Protein AF-A0AAN6Y4P2-F1 (afdb_monomer_lite)

pLDDT: mean 70.57, std 14.42, range [34.81, 90.69]

Secondary structure (DSSP, 8-state):
--TTTS---S---TTTS--PPPHHHHHHHHHHHHHHHHHHHHHHHSHHHHHHHTTTSSS-TT-GGGHHHHTHHHHHHHHHHHHHHHHHHHHSTT-TTS-HHHHHHHHHTSPPHHHHHHHHHHHHHTTSS--TTHHHHHHHHHHHHHHHHHHHHHHHHHHHHH-TT-HHHHHHHHHHHHHHHHHHHHHHHHHHHHGGG-TTTSGGG--TTSTT-----GGGSSS--

Sequence (225 aa):
FPSRWTIYPTISDPSIYPECPATRDTFIGFIIANAIVTVIGVIIGCRPILNRLTCNKLAKKGRTKTILYNWIPSIVMQILANVACGAVIHATPGYEHIRVEDVVMLYLIRPRISLIAMSTAAAFVVLKDEYPWMYSMLSSAVTEVVLQLMAACWVVARGYKTAFGDSGFIAIAVFMLIGLGMTTIVTGIIIFMSRPYDSTGGKLFDMTSWHGIRISNSFGNRLWN

Structure (mmCIF, N/CA/C/O 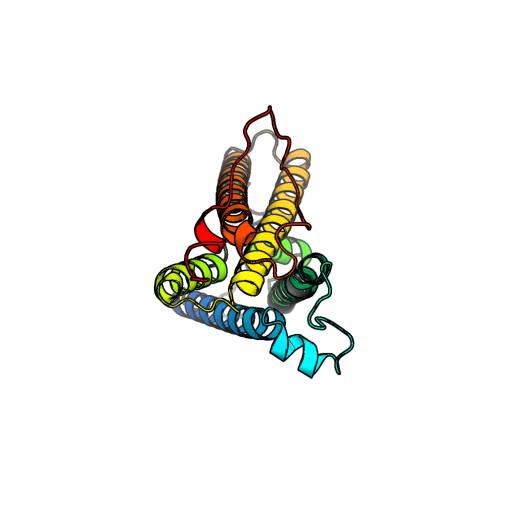backbone):
data_AF-A0AAN6Y4P2-F1
#
_entry.id   AF-A0AAN6Y4P2-F1
#
loop_
_atom_site.group_PDB
_atom_site.id
_atom_site.type_symbol
_atom_site.label_atom_id
_atom_site.label_alt_id
_atom_site.label_comp_id
_atom_site.label_asym_id
_atom_site.label_entity_id
_atom_site.label_seq_id
_atom_site.pdbx_PDB_ins_code
_atom_site.Cartn_x
_atom_site.Cartn_y
_atom_site.Cartn_z
_atom_site.occupancy
_atom_site.B_iso_or_equiv
_atom_site.auth_seq_id
_atom_site.auth_comp_id
_atom_site.auth_asym_id
_atom_site.auth_atom_id
_atom_site.pdbx_PDB_model_num
ATOM 1 N N . PHE A 1 1 ? 22.010 6.077 -18.061 1.00 43.62 1 PHE A N 1
ATOM 2 C CA . PHE A 1 1 ? 21.551 4.977 -17.191 1.00 43.62 1 PHE A CA 1
ATOM 3 C C . PHE A 1 1 ? 20.163 5.243 -16.560 1.00 43.62 1 PHE A C 1
ATOM 5 O O . PHE A 1 1 ? 20.053 5.182 -15.348 1.00 43.62 1 PHE A O 1
ATOM 12 N N . PRO A 1 2 ? 19.063 5.435 -17.324 1.00 41.56 2 PRO A N 1
ATOM 13 C CA . PRO A 1 2 ? 17.703 5.407 -16.755 1.00 41.56 2 PRO A CA 1
ATOM 14 C C . PRO A 1 2 ? 17.010 4.029 -16.881 1.00 41.56 2 PRO A C 1
ATOM 16 O O . PRO A 1 2 ? 15.923 3.824 -16.362 1.00 41.56 2 PRO A O 1
ATOM 19 N N . SER A 1 3 ? 17.621 3.057 -17.567 1.00 45.78 3 SER A N 1
ATOM 20 C CA . SER A 1 3 ? 16.919 1.966 -18.262 1.00 45.78 3 SER A CA 1
ATOM 21 C C . SER A 1 3 ? 16.590 0.699 -17.461 1.00 45.78 3 SER A C 1
ATOM 23 O O . SER A 1 3 ? 16.138 -0.272 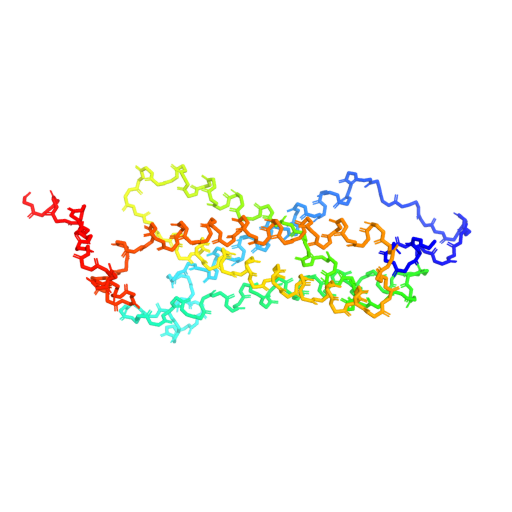-18.060 1.00 45.78 3 SER A O 1
ATOM 25 N N . ARG A 1 4 ? 16.820 0.645 -16.141 1.00 55.41 4 ARG A N 1
ATOM 26 C CA . ARG A 1 4 ? 16.572 -0.591 -15.358 1.00 55.41 4 ARG A CA 1
ATOM 27 C C . ARG A 1 4 ? 15.229 -0.631 -14.622 1.00 55.41 4 ARG A C 1
ATOM 29 O O . ARG A 1 4 ? 14.880 -1.670 -14.083 1.00 55.41 4 ARG A O 1
ATOM 36 N N . TRP A 1 5 ? 14.529 0.496 -14.532 1.00 57.41 5 TRP A N 1
ATOM 37 C CA . TRP A 1 5 ? 13.329 0.660 -13.694 1.00 57.41 5 TRP A CA 1
ATOM 38 C C . TRP A 1 5 ? 12.176 1.280 -14.482 1.00 57.41 5 TRP A C 1
ATOM 40 O O . 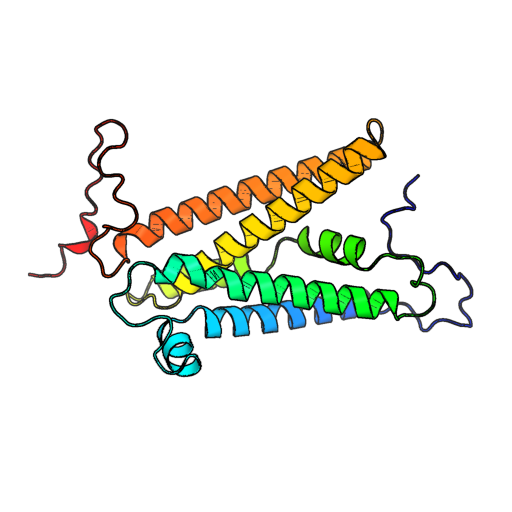TRP A 1 5 ? 11.030 1.262 -14.037 1.00 57.41 5 TRP A O 1
ATOM 50 N N . THR A 1 6 ? 12.463 1.800 -15.674 1.00 63.72 6 THR A N 1
ATOM 51 C CA . THR A 1 6 ? 11.440 2.186 -16.633 1.00 63.72 6 THR A CA 1
ATOM 52 C C . THR A 1 6 ? 10.797 0.918 -17.184 1.00 63.72 6 THR A C 1
ATOM 54 O O . THR A 1 6 ? 11.490 0.018 -17.648 1.00 63.72 6 THR A O 1
ATOM 57 N N . ILE A 1 7 ? 9.472 0.844 -17.114 1.00 67.31 7 ILE A N 1
ATOM 58 C CA . ILE A 1 7 ? 8.686 -0.227 -17.723 1.00 67.31 7 ILE A CA 1
ATOM 59 C C . ILE A 1 7 ? 8.472 0.177 -19.183 1.00 67.31 7 ILE A C 1
ATOM 61 O O . ILE A 1 7 ? 7.645 1.042 -19.466 1.00 67.31 7 ILE A O 1
ATOM 65 N N . TYR A 1 8 ? 9.253 -0.392 -20.099 1.00 71.81 8 TYR A N 1
ATOM 66 C CA . TYR A 1 8 ? 9.128 -0.173 -21.544 1.00 71.81 8 TYR A CA 1
ATOM 67 C C . TYR A 1 8 ? 9.196 -1.513 -22.274 1.00 71.81 8 TYR A C 1
ATOM 69 O O . TYR A 1 8 ? 9.847 -2.431 -21.774 1.00 71.81 8 TYR A O 1
ATOM 77 N N . PRO A 1 9 ? 8.527 -1.650 -23.427 1.00 72.00 9 PRO A N 1
ATOM 78 C CA . PRO A 1 9 ? 8.625 -2.870 -24.201 1.00 72.00 9 PRO A CA 1
ATOM 79 C C . PRO A 1 9 ? 10.023 -2.962 -24.830 1.00 72.00 9 PRO A C 1
ATOM 81 O O . PRO A 1 9 ? 10.551 -1.974 -25.340 1.00 72.00 9 PRO A O 1
ATOM 84 N N . THR A 1 10 ? 10.633 -4.147 -24.824 1.00 71.44 10 THR A N 1
ATOM 85 C CA . THR A 1 10 ? 11.931 -4.391 -25.486 1.00 71.44 10 THR A CA 1
ATOM 86 C C . THR A 1 10 ? 11.845 -4.373 -27.010 1.00 71.44 10 THR A C 1
ATOM 88 O O . THR A 1 10 ? 12.871 -4.304 -27.682 1.00 71.44 10 THR A O 1
ATOM 91 N N . ILE A 1 11 ? 10.635 -4.440 -27.563 1.00 65.56 11 ILE A N 1
ATOM 92 C CA . ILE A 1 11 ? 10.380 -4.485 -28.999 1.00 65.56 11 ILE A CA 1
ATOM 93 C C . ILE A 1 11 ? 9.787 -3.137 -29.413 1.00 65.56 11 ILE A C 1
ATOM 95 O O . ILE A 1 11 ? 8.768 -2.711 -28.880 1.00 65.56 11 ILE A O 1
ATOM 99 N N . SER A 1 12 ? 10.447 -2.466 -30.354 1.00 62.00 12 SER A N 1
ATOM 100 C CA . SER A 1 12 ? 10.116 -1.113 -30.814 1.00 62.00 12 SER A CA 1
ATOM 101 C C . SER A 1 12 ? 9.320 -1.078 -32.123 1.00 62.00 12 SER A C 1
ATOM 103 O O . SER A 1 12 ? 9.208 -0.012 -32.720 1.00 62.00 12 SER A O 1
ATOM 105 N N . ASP A 1 13 ? 8.831 -2.222 -32.612 1.00 64.25 13 ASP A N 1
ATOM 106 C CA . ASP A 1 13 ? 8.098 -2.301 -33.878 1.00 64.25 13 ASP A CA 1
ATOM 107 C C . ASP A 1 13 ? 6.613 -1.928 -33.675 1.00 64.25 13 ASP A C 1
ATOM 109 O O . ASP A 1 13 ? 5.875 -2.678 -33.025 1.00 64.25 13 ASP A O 1
ATOM 113 N N . PRO A 1 14 ? 6.150 -0.786 -34.217 1.00 62.31 14 PRO A N 1
ATOM 114 C CA . PRO A 1 14 ? 4.778 -0.314 -34.048 1.00 62.31 14 PRO A CA 1
ATOM 115 C C . PRO A 1 14 ? 3.739 -1.153 -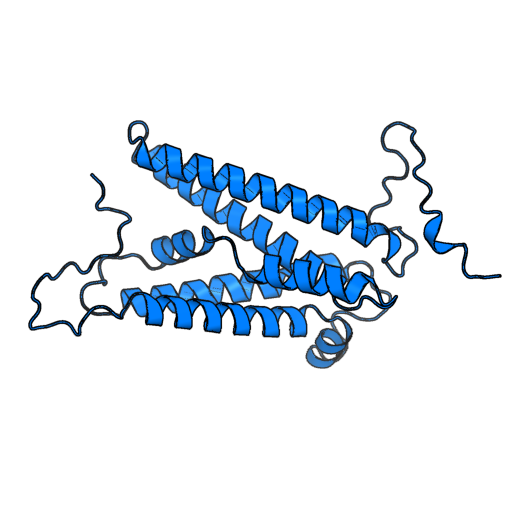34.808 1.00 62.31 14 PRO A C 1
ATOM 117 O O . PRO A 1 14 ? 2.548 -0.975 -34.578 1.00 62.31 14 PRO A O 1
ATOM 120 N N . SER A 1 15 ? 4.151 -2.065 -35.699 1.00 65.75 15 SER A N 1
ATOM 121 C CA . SER A 1 15 ? 3.229 -2.956 -36.423 1.00 65.75 15 SER A CA 1
ATOM 122 C C . SER A 1 15 ? 2.765 -4.166 -35.599 1.00 65.75 15 SER A C 1
ATOM 124 O O . SER A 1 15 ? 1.770 -4.803 -35.944 1.00 65.75 15 SER A O 1
ATOM 126 N N . ILE A 1 16 ? 3.473 -4.472 -34.504 1.00 64.19 16 ILE A N 1
ATOM 127 C CA . ILE A 1 16 ? 3.252 -5.657 -33.661 1.00 64.19 16 ILE A CA 1
ATOM 128 C C . ILE A 1 16 ? 2.468 -5.306 -32.386 1.00 64.19 16 ILE A C 1
ATOM 130 O O . ILE A 1 16 ? 1.822 -6.182 -31.808 1.00 64.19 16 ILE A O 1
ATOM 134 N N . TYR A 1 17 ? 2.473 -4.038 -31.956 1.00 61.66 17 TYR A N 1
ATOM 135 C CA . TYR A 1 17 ? 1.844 -3.625 -30.700 1.00 61.66 17 TYR A CA 1
ATOM 136 C C . TYR A 1 17 ? 0.582 -2.785 -30.898 1.00 61.66 17 TYR A C 1
ATOM 138 O O . TYR A 1 17 ? 0.610 -1.811 -31.650 1.00 61.66 17 TYR A O 1
ATOM 146 N N . PRO A 1 18 ? -0.511 -3.095 -30.172 1.00 59.28 18 PRO A N 1
ATOM 147 C CA . PRO A 1 18 ? -1.607 -2.150 -30.019 1.00 59.28 18 PRO A CA 1
ATOM 148 C C . PRO A 1 18 ? -1.080 -0.873 -29.349 1.00 59.28 18 PRO A C 1
ATOM 150 O O . PRO A 1 18 ? -0.200 -0.942 -28.488 1.00 59.28 18 PRO A O 1
ATOM 153 N N . GLU A 1 19 ? -1.608 0.286 -29.755 1.00 67.81 19 GLU A N 1
ATOM 154 C CA . GLU A 1 19 ? -1.283 1.583 -29.153 1.00 67.81 19 GLU A CA 1
ATOM 155 C C . GLU A 1 19 ? -1.257 1.487 -27.622 1.00 67.81 19 GLU A C 1
ATOM 157 O O . GLU A 1 19 ? -2.168 0.922 -27.006 1.00 67.81 19 GLU A O 1
ATOM 162 N N . CYS A 1 20 ? -0.209 2.046 -27.003 1.00 66.62 20 CYS A N 1
ATOM 163 C CA . CYS A 1 20 ? -0.151 2.175 -25.552 1.00 66.62 20 CYS A CA 1
ATOM 164 C C . CYS A 1 20 ? -1.467 2.796 -25.059 1.00 66.62 20 CYS A C 1
ATOM 166 O O . CYS A 1 20 ? -1.887 3.818 -25.612 1.00 66.62 20 CYS A O 1
ATOM 168 N N . PRO A 1 21 ? -2.112 2.219 -24.027 1.00 69.12 21 PRO A N 1
ATOM 169 C CA . PRO A 1 21 ? -3.373 2.744 -23.536 1.00 69.12 21 PRO A CA 1
ATOM 170 C C . PRO A 1 21 ? -3.192 4.212 -23.173 1.00 69.12 21 PRO A C 1
ATOM 172 O O . PRO A 1 21 ? -2.192 4.594 -22.553 1.00 69.12 21 PRO A O 1
ATOM 175 N N . ALA A 1 22 ? -4.162 5.038 -23.562 1.00 77.62 22 ALA A N 1
ATOM 176 C CA . ALA A 1 22 ? -4.117 6.455 -23.260 1.00 77.62 22 ALA A CA 1
ATOM 177 C C . ALA A 1 22 ? -3.924 6.649 -21.750 1.00 77.62 22 ALA A C 1
ATOM 179 O O . ALA A 1 22 ? -4.484 5.912 -20.930 1.00 77.62 22 ALA A O 1
ATOM 180 N N . THR A 1 23 ? -3.171 7.680 -21.361 1.00 72.94 23 THR A N 1
ATOM 181 C CA . THR A 1 23 ? -2.896 7.994 -19.950 1.00 72.94 23 THR A CA 1
ATOM 182 C C . THR A 1 23 ? -4.181 8.008 -19.114 1.00 72.94 23 THR A C 1
ATOM 184 O O . THR A 1 23 ? -4.210 7.496 -17.998 1.00 72.94 23 THR A O 1
ATOM 187 N N . ARG A 1 24 ? -5.287 8.501 -19.686 1.00 74.06 24 ARG A N 1
ATOM 188 C CA . ARG A 1 24 ? -6.617 8.489 -19.065 1.00 74.06 24 ARG A CA 1
ATOM 189 C C . ARG A 1 24 ? -7.084 7.086 -18.662 1.00 74.06 24 ARG A C 1
ATOM 191 O O . ARG A 1 24 ? -7.581 6.916 -17.554 1.00 74.06 24 ARG A O 1
ATOM 198 N N . ASP A 1 25 ? -6.924 6.095 -19.528 1.00 72.69 25 ASP A N 1
ATOM 199 C CA . ASP A 1 25 ? -7.480 4.758 -19.315 1.00 72.69 25 ASP A CA 1
ATOM 200 C C . ASP A 1 25 ? -6.689 4.010 -18.231 1.00 72.69 25 ASP A C 1
ATOM 202 O O . ASP A 1 25 ? -7.272 3.338 -17.376 1.00 72.69 25 ASP A O 1
ATOM 206 N N . THR A 1 26 ? -5.372 4.237 -18.165 1.00 72.12 26 THR A N 1
ATOM 207 C CA . THR A 1 26 ? -4.544 3.740 -17.051 1.00 72.12 26 THR A CA 1
ATOM 208 C C . THR A 1 26 ? -4.915 4.390 -15.713 1.00 72.12 26 THR A C 1
ATOM 210 O O . THR A 1 26 ? -5.000 3.694 -14.697 1.00 72.12 26 THR A O 1
ATOM 213 N N . PHE A 1 27 ? -5.214 5.696 -15.698 1.00 73.31 27 PHE A N 1
ATOM 214 C CA . PHE A 1 27 ? -5.721 6.381 -14.504 1.00 73.31 27 PHE A CA 1
ATOM 215 C C . PHE A 1 27 ? -7.084 5.842 -14.059 1.00 73.31 27 PHE A C 1
ATOM 217 O O . PHE A 1 27 ? -7.283 5.614 -12.865 1.00 73.31 27 PHE A O 1
ATOM 224 N N . ILE A 1 28 ? -8.008 5.593 -14.992 1.00 73.62 28 ILE A N 1
ATOM 225 C CA . ILE A 1 28 ? -9.326 5.022 -14.682 1.00 73.62 28 ILE A CA 1
ATOM 226 C C . ILE A 1 28 ? -9.173 3.628 -14.066 1.00 73.62 28 ILE A C 1
ATOM 228 O O . ILE A 1 28 ? -9.737 3.369 -13.003 1.00 73.62 28 ILE A O 1
ATOM 232 N N . GLY A 1 29 ? -8.362 2.755 -14.674 1.00 76.25 29 GLY A N 1
ATOM 233 C CA . GLY A 1 29 ? -8.088 1.423 -14.128 1.00 76.25 29 GLY A CA 1
ATOM 234 C C . GLY A 1 29 ? -7.499 1.485 -12.716 1.00 76.25 29 GLY A C 1
ATOM 235 O O . GLY A 1 29 ? -7.930 0.750 -11.825 1.00 76.25 29 GLY A O 1
ATOM 236 N N . PHE A 1 30 ? -6.582 2.427 -12.475 1.00 72.75 30 PHE A N 1
ATOM 237 C CA . PHE A 1 30 ? -6.019 2.666 -11.148 1.00 72.75 30 PHE A CA 1
ATOM 238 C C . PHE A 1 30 ? -7.084 3.098 -10.131 1.00 72.75 30 PHE A C 1
ATOM 240 O O . PHE A 1 30 ? -7.122 2.558 -9.023 1.00 72.75 30 PHE A O 1
ATOM 247 N N . ILE A 1 31 ? -7.962 4.036 -10.493 1.00 77.44 31 ILE A N 1
ATOM 248 C CA . ILE A 1 31 ? -9.049 4.498 -9.618 1.00 77.44 31 ILE A CA 1
ATOM 249 C C . ILE A 1 31 ? -9.990 3.338 -9.279 1.00 77.44 31 ILE A C 1
ATOM 251 O O . ILE A 1 31 ? -10.292 3.130 -8.104 1.00 77.44 31 ILE A O 1
ATOM 255 N N . ILE A 1 32 ? -10.404 2.551 -10.276 1.00 81.00 32 ILE A N 1
ATOM 256 C CA . ILE A 1 32 ? -11.320 1.416 -10.089 1.00 81.00 32 ILE A CA 1
ATOM 257 C C . ILE A 1 32 ? -10.702 0.362 -9.165 1.00 81.00 32 ILE A C 1
ATOM 259 O O . ILE A 1 32 ? -11.341 -0.046 -8.194 1.00 81.00 32 ILE A O 1
ATOM 263 N N . ALA A 1 33 ? -9.454 -0.045 -9.411 1.00 76.50 33 ALA A N 1
ATOM 264 C CA . ALA A 1 33 ? -8.777 -1.039 -8.580 1.00 76.50 33 ALA A CA 1
ATOM 265 C C . ALA A 1 33 ? -8.662 -0.571 -7.120 1.00 76.50 33 ALA A C 1
ATOM 267 O O . ALA A 1 33 ? -8.992 -1.317 -6.196 1.00 76.50 33 ALA A O 1
ATOM 268 N N . ASN A 1 34 ? -8.276 0.691 -6.900 1.00 76.69 34 ASN A N 1
ATOM 269 C CA . ASN A 1 34 ? -8.209 1.259 -5.554 1.00 76.69 34 ASN A CA 1
ATOM 270 C C . ASN A 1 34 ? -9.589 1.349 -4.896 1.00 76.69 34 ASN A C 1
ATOM 272 O O . ASN A 1 34 ? -9.701 1.067 -3.703 1.00 76.69 34 ASN A O 1
ATOM 276 N N . ALA A 1 35 ? -10.640 1.706 -5.638 1.00 79.56 35 ALA A N 1
ATOM 277 C CA . ALA A 1 35 ? -12.002 1.749 -5.116 1.00 79.56 35 ALA A CA 1
ATOM 278 C C . ALA A 1 35 ? -12.473 0.359 -4.662 1.00 79.56 35 ALA A C 1
ATOM 280 O O . ALA A 1 35 ? -12.970 0.222 -3.546 1.00 79.56 35 ALA A O 1
ATOM 281 N N . ILE A 1 36 ? -12.235 -0.681 -5.469 1.00 83.00 36 ILE A N 1
ATOM 282 C CA . ILE A 1 36 ? -12.566 -2.072 -5.121 1.00 83.00 36 ILE A CA 1
ATOM 283 C C . ILE A 1 36 ? -11.833 -2.493 -3.846 1.00 83.00 36 ILE A C 1
ATOM 285 O O . ILE A 1 36 ? -12.462 -2.963 -2.897 1.00 83.00 36 ILE A O 1
ATOM 289 N N . VAL A 1 37 ? -10.516 -2.276 -3.785 1.00 77.88 37 VAL A N 1
ATOM 290 C CA . VAL A 1 37 ? -9.721 -2.645 -2.605 1.00 77.88 37 VAL A CA 1
ATOM 291 C C . VAL A 1 37 ? -10.152 -1.846 -1.371 1.00 77.88 37 VAL A C 1
ATOM 293 O O . VAL A 1 37 ? -10.199 -2.397 -0.275 1.00 77.88 37 VAL A O 1
ATOM 296 N N . THR A 1 38 ? -10.542 -0.580 -1.537 1.00 78.00 38 THR A N 1
ATOM 297 C CA . THR A 1 38 ? -11.086 0.253 -0.451 1.00 78.00 38 THR A CA 1
ATOM 298 C C . THR A 1 38 ? -12.394 -0.326 0.077 1.00 78.00 38 THR A C 1
ATOM 300 O O . THR A 1 38 ? -12.535 -0.499 1.285 1.00 78.00 38 THR A O 1
ATOM 303 N N . VAL A 1 39 ? -13.336 -0.665 -0.807 1.00 82.81 39 VAL A N 1
ATOM 304 C CA . VAL A 1 39 ? -14.631 -1.250 -0.425 1.00 82.81 39 VAL A CA 1
ATOM 305 C C . VAL A 1 39 ? -14.426 -2.573 0.303 1.00 82.81 39 VAL A C 1
ATOM 307 O O . VAL A 1 39 ? -14.981 -2.767 1.384 1.00 82.81 39 VAL A O 1
ATOM 310 N N . ILE A 1 40 ? -13.583 -3.461 -0.228 1.00 81.50 40 ILE A N 1
ATOM 311 C CA . ILE A 1 40 ? -13.299 -4.740 0.429 1.00 81.50 40 ILE A CA 1
ATOM 312 C C . ILE A 1 40 ? -12.584 -4.518 1.768 1.00 81.50 40 ILE A C 1
ATOM 314 O O . ILE A 1 40 ? -12.933 -5.153 2.763 1.00 81.50 40 ILE A O 1
ATOM 318 N N . GLY A 1 41 ? -11.639 -3.579 1.823 1.00 75.00 41 GLY A N 1
ATOM 319 C CA . GLY A 1 41 ? -10.950 -3.184 3.048 1.00 75.00 41 GLY A CA 1
ATOM 320 C C . GLY A 1 41 ? -11.914 -2.698 4.129 1.00 75.00 41 GLY A C 1
ATOM 321 O O . GLY A 1 41 ? -11.784 -3.109 5.278 1.00 75.00 41 GLY A O 1
ATOM 322 N N . VAL A 1 42 ? -12.930 -1.910 3.766 1.00 76.06 42 VAL A N 1
ATOM 323 C CA . VAL A 1 42 ? -13.994 -1.470 4.685 1.00 76.06 42 VAL A CA 1
ATOM 324 C C . VAL A 1 42 ? -14.854 -2.645 5.143 1.00 76.06 42 VAL A C 1
ATOM 326 O O . VAL A 1 42 ? -15.091 -2.795 6.340 1.00 76.06 42 VAL A O 1
ATOM 329 N N . ILE A 1 43 ? -15.277 -3.516 4.225 1.00 78.75 43 ILE A N 1
ATOM 330 C CA . ILE A 1 43 ? -16.085 -4.707 4.538 1.00 78.75 43 ILE A CA 1
ATOM 331 C C . ILE A 1 43 ? -15.353 -5.615 5.535 1.00 78.75 43 ILE A C 1
ATOM 333 O O . ILE A 1 43 ? -15.940 -6.041 6.530 1.00 78.75 43 ILE A O 1
ATOM 337 N N . ILE A 1 44 ? -14.067 -5.884 5.298 1.00 74.94 44 ILE A N 1
ATOM 338 C CA . ILE A 1 44 ? -13.230 -6.704 6.182 1.00 74.94 44 ILE A CA 1
ATOM 339 C C . ILE A 1 44 ? -12.914 -5.952 7.483 1.00 74.94 44 ILE A C 1
ATOM 341 O O . ILE A 1 44 ? -12.936 -6.545 8.559 1.00 74.94 44 ILE A O 1
ATOM 345 N N . GLY A 1 45 ? -12.658 -4.646 7.402 1.00 68.62 45 GLY A N 1
ATOM 346 C CA . GLY A 1 45 ? -12.330 -3.793 8.540 1.00 68.62 45 GLY A CA 1
ATOM 347 C C . GLY A 1 45 ? -13.495 -3.607 9.514 1.00 68.62 45 GLY A C 1
ATOM 348 O O . GLY A 1 45 ? -13.275 -3.438 10.718 1.00 68.62 45 GLY A O 1
ATOM 349 N N . CYS A 1 46 ? -14.734 -3.686 9.023 1.00 72.69 46 CYS A N 1
ATOM 350 C CA . CYS A 1 46 ? -15.946 -3.622 9.824 1.00 72.69 46 CYS A CA 1
ATOM 351 C C . CYS A 1 46 ? -16.126 -4.893 10.667 1.00 72.69 46 CYS A C 1
ATOM 353 O O . CYS A 1 46 ? -16.583 -5.939 10.205 1.00 72.69 46 CYS A O 1
ATOM 355 N N . ARG A 1 47 ? -15.877 -4.751 11.973 1.00 69.38 47 ARG A N 1
ATOM 356 C CA . ARG A 1 47 ? -16.037 -5.795 12.998 1.00 69.38 47 ARG A CA 1
ATOM 357 C C . ARG A 1 47 ? -17.323 -6.645 12.890 1.00 69.38 47 ARG A C 1
ATOM 359 O O . ARG A 1 47 ? -17.196 -7.867 12.974 1.00 69.38 47 ARG A O 1
ATOM 366 N N . PRO A 1 48 ? -18.542 -6.082 12.718 1.00 70.88 48 PRO A N 1
ATOM 367 C CA . PRO A 1 48 ? -19.756 -6.901 12.641 1.00 70.88 48 PRO A CA 1
ATOM 368 C C . PRO A 1 48 ? -19.806 -7.762 11.374 1.00 70.88 48 PRO A C 1
ATOM 370 O O . PRO A 1 48 ? -20.255 -8.907 11.431 1.00 70.88 48 PRO A O 1
ATOM 373 N N . ILE A 1 49 ? -19.305 -7.240 10.253 1.00 75.44 49 ILE A N 1
ATOM 374 C CA . ILE A 1 49 ? -19.268 -7.952 8.975 1.00 75.44 49 ILE A CA 1
ATOM 375 C C . ILE A 1 49 ? -18.229 -9.069 9.041 1.00 75.44 49 ILE A C 1
ATOM 377 O O . ILE A 1 49 ? -18.544 -10.215 8.724 1.00 75.44 49 ILE A O 1
ATOM 381 N N . LEU A 1 50 ? -17.033 -8.771 9.551 1.00 73.31 50 LEU A N 1
ATOM 382 C CA . LEU A 1 50 ? -15.977 -9.762 9.733 1.00 73.31 50 LEU A CA 1
ATOM 383 C C . LEU A 1 50 ? -16.407 -10.895 10.672 1.00 73.31 50 LEU A C 1
ATOM 385 O O . LEU A 1 50 ? -16.165 -12.066 10.383 1.00 73.31 50 LEU A O 1
ATOM 389 N N . ASN A 1 51 ? -17.094 -10.573 11.771 1.00 75.56 51 ASN A N 1
ATOM 390 C CA . ASN A 1 51 ? -17.640 -11.573 12.690 1.00 75.56 51 ASN A CA 1
ATOM 391 C C . ASN A 1 51 ? -18.673 -12.481 11.996 1.00 75.56 51 ASN A C 1
ATOM 393 O O . ASN A 1 51 ? -18.713 -13.683 12.256 1.00 75.56 51 ASN A O 1
ATOM 397 N N . ARG A 1 52 ? -19.467 -11.931 11.068 1.00 80.69 52 ARG A N 1
ATOM 398 C CA . ARG A 1 52 ? -20.442 -12.698 10.280 1.00 80.69 52 ARG A CA 1
ATOM 399 C C . ARG A 1 52 ? -19.763 -13.577 9.223 1.00 80.69 52 ARG A C 1
ATOM 401 O O . ARG A 1 52 ? -20.086 -14.756 9.137 1.00 80.69 52 ARG A O 1
ATOM 408 N N . LEU A 1 53 ? -18.781 -13.041 8.492 1.00 79.81 53 LEU A N 1
ATOM 409 C CA . LEU A 1 53 ? -17.996 -13.773 7.485 1.00 79.81 53 LEU A CA 1
ATOM 410 C C . LEU A 1 53 ? -17.191 -14.923 8.096 1.00 79.81 53 LEU A C 1
ATOM 412 O O . LEU A 1 53 ? -17.097 -16.005 7.528 1.00 79.81 53 LEU A O 1
ATOM 416 N N . THR A 1 54 ? -16.633 -14.712 9.285 1.00 76.94 54 THR A N 1
ATOM 417 C CA . THR A 1 54 ? -15.770 -15.693 9.960 1.00 76.94 54 THR A CA 1
ATOM 418 C C . THR A 1 54 ? -16.548 -16.644 10.873 1.00 76.94 54 THR A C 1
ATOM 420 O O . THR A 1 54 ? -15.953 -17.308 11.725 1.00 76.94 54 THR A O 1
ATOM 423 N N . CYS A 1 55 ? -17.876 -16.723 10.712 1.00 79.50 55 CYS A N 1
ATOM 424 C CA . CYS A 1 55 ? -18.757 -17.608 11.479 1.00 79.50 55 CYS A CA 1
ATOM 425 C C . CYS A 1 55 ? -18.575 -17.465 13.005 1.00 79.50 55 CYS A C 1
ATOM 427 O O . CYS A 1 55 ? -18.467 -18.453 13.730 1.00 79.50 55 CYS A O 1
ATOM 429 N N . ASN A 1 56 ? -18.504 -16.227 13.501 1.00 72.75 56 ASN A N 1
ATOM 430 C CA . ASN A 1 56 ? -18.285 -15.872 14.908 1.00 72.75 56 ASN A CA 1
ATOM 431 C C . ASN A 1 56 ? -16.938 -16.311 15.523 1.00 72.75 56 ASN A C 1
ATOM 433 O O . ASN A 1 56 ? -16.791 -16.292 16.754 1.00 72.75 56 ASN A O 1
ATOM 437 N N . LYS A 1 57 ? -15.946 -16.713 14.711 1.00 70.88 57 LYS A N 1
ATOM 438 C CA . LYS A 1 57 ? -14.616 -17.116 15.206 1.00 70.88 57 LYS A CA 1
ATOM 439 C C . LYS A 1 57 ? -13.665 -15.932 15.394 1.00 70.88 57 LYS A C 1
ATOM 441 O O . LYS A 1 57 ? -12.928 -15.902 16.382 1.00 70.88 57 LYS A O 1
ATOM 446 N N . LEU A 1 58 ? -13.686 -14.955 14.485 1.00 64.75 58 LEU A N 1
ATOM 447 C CA . LEU A 1 58 ? -12.866 -13.742 14.557 1.00 64.75 58 LEU A CA 1
ATOM 448 C C . LEU A 1 58 ? -13.739 -12.532 14.915 1.00 64.75 58 LEU A C 1
ATOM 450 O O . LEU A 1 58 ? -14.944 -12.529 14.701 1.00 64.75 58 LEU A O 1
ATOM 454 N N . ALA A 1 59 ? -13.129 -11.497 15.496 1.00 63.56 59 ALA A N 1
ATOM 455 C CA . ALA A 1 59 ? -13.778 -10.212 15.779 1.00 63.56 59 ALA A CA 1
ATOM 456 C C . ALA A 1 59 ? -14.940 -10.190 16.801 1.00 63.56 59 ALA A C 1
ATOM 458 O O . ALA A 1 59 ? -15.628 -9.172 16.927 1.00 63.56 59 ALA A O 1
ATOM 459 N N . LYS A 1 60 ? -15.092 -11.237 17.625 1.00 66.81 60 LYS A N 1
ATOM 460 C CA . LYS A 1 60 ? -16.093 -11.310 18.709 1.00 66.81 60 LYS A CA 1
ATOM 461 C C . LYS A 1 60 ? -16.056 -10.072 19.627 1.00 66.81 60 LYS A C 1
ATOM 463 O O . LYS A 1 60 ? -14.975 -9.606 20.014 1.00 66.81 60 LYS A O 1
ATOM 468 N N . LYS A 1 61 ? -17.231 -9.528 19.972 1.00 61.06 61 LYS A N 1
ATOM 469 C CA . LYS A 1 61 ? -17.393 -8.366 20.873 1.00 61.06 61 LYS A CA 1
ATOM 470 C C . LYS A 1 61 ? -16.723 -8.675 22.227 1.00 61.06 61 LYS A C 1
ATOM 472 O O . LYS A 1 61 ? -16.900 -9.768 22.752 1.00 61.06 61 LYS A O 1
ATOM 477 N N . GLY A 1 62 ? -15.889 -7.762 22.737 1.00 60.88 62 GLY A N 1
ATOM 478 C CA . GLY A 1 62 ? -15.144 -7.933 23.999 1.00 60.88 62 GLY A CA 1
ATOM 479 C C . GLY A 1 62 ? -13.710 -8.479 23.885 1.00 60.88 62 GLY A C 1
ATOM 480 O O . GLY A 1 62 ? -12.965 -8.419 24.858 1.00 60.88 62 GLY A O 1
ATOM 481 N N . ARG A 1 63 ? -13.258 -8.957 22.712 1.00 63.72 63 ARG A N 1
ATOM 482 C CA . ARG A 1 63 ? -11.832 -9.288 22.517 1.00 63.72 63 ARG A CA 1
ATOM 483 C C . ARG A 1 63 ? -11.009 -8.047 22.166 1.00 63.72 63 ARG A C 1
ATOM 485 O O . ARG A 1 63 ? -11.210 -7.441 21.112 1.00 63.72 63 ARG A O 1
ATOM 492 N N . THR A 1 64 ? -10.053 -7.743 23.039 1.00 57.31 64 THR A N 1
ATOM 493 C CA . THR A 1 64 ? -9.046 -6.671 22.960 1.00 57.31 64 THR A CA 1
ATOM 494 C C . THR A 1 64 ? -8.132 -6.820 21.738 1.00 57.31 64 THR A C 1
ATOM 496 O O . THR A 1 64 ? -7.950 -5.891 20.961 1.00 57.31 64 THR A O 1
ATOM 499 N N . LYS A 1 65 ? -7.629 -8.028 21.465 1.00 60.69 65 LYS A N 1
ATOM 500 C CA . LYS A 1 65 ? -6.622 -8.272 20.409 1.00 60.69 65 LYS A CA 1
ATOM 501 C C . LYS A 1 65 ? -7.136 -8.188 18.961 1.00 60.69 65 LYS A C 1
ATOM 503 O O . LYS A 1 65 ? -6.400 -8.509 18.039 1.00 60.69 65 LYS A O 1
ATOM 508 N N . THR A 1 66 ? -8.384 -7.783 18.731 1.00 61.03 66 THR A N 1
ATOM 509 C CA . THR A 1 66 ? -8.978 -7.772 17.381 1.00 61.03 66 THR A CA 1
ATOM 510 C C . THR A 1 66 ? -8.277 -6.770 16.451 1.00 61.03 66 THR A C 1
ATOM 512 O O . THR A 1 66 ? -8.108 -7.048 15.268 1.00 61.03 66 THR A O 1
ATOM 515 N N . ILE A 1 67 ? -7.796 -5.648 16.998 1.00 60.50 67 ILE A N 1
ATOM 516 C CA . ILE A 1 67 ? -7.071 -4.601 16.256 1.00 60.50 67 ILE A CA 1
ATOM 517 C C . ILE A 1 67 ? -5.763 -5.143 15.659 1.00 60.50 67 ILE A C 1
ATOM 519 O O . ILE A 1 67 ? -5.418 -4.821 14.526 1.00 60.50 67 ILE A O 1
ATOM 523 N N . LEU A 1 68 ? -5.072 -6.017 16.398 1.00 64.19 68 LEU A N 1
ATOM 524 C CA . LEU A 1 68 ? -3.763 -6.569 16.037 1.00 64.19 68 LEU A CA 1
ATOM 525 C C . LEU A 1 68 ? -3.778 -7.449 14.784 1.00 64.19 68 LEU A C 1
ATOM 527 O O . LEU A 1 68 ? -2.725 -7.634 14.191 1.00 64.19 68 LEU A O 1
ATOM 531 N N . TYR A 1 69 ? -4.933 -7.977 14.377 1.00 68.44 69 TYR A N 1
ATOM 532 C CA . TYR A 1 69 ? -5.033 -8.865 13.214 1.00 68.44 69 TYR A CA 1
ATOM 533 C C . TYR A 1 69 ? -5.818 -8.254 12.049 1.00 68.44 69 TYR A C 1
ATOM 535 O O . TYR A 1 69 ? -5.766 -8.785 10.945 1.00 68.44 69 TYR A O 1
ATOM 543 N N . ASN A 1 70 ? -6.530 -7.141 12.261 1.00 74.12 70 ASN A N 1
ATOM 544 C CA . ASN A 1 70 ? -7.451 -6.592 11.261 1.00 74.12 70 ASN A CA 1
ATOM 545 C C . ASN A 1 70 ? -6.743 -5.970 10.041 1.00 74.12 70 ASN A C 1
ATOM 547 O O . ASN A 1 70 ? -7.352 -5.808 8.989 1.00 74.12 70 ASN A O 1
ATOM 551 N N . TRP A 1 71 ? -5.459 -5.628 10.175 1.00 81.44 71 TRP A N 1
ATOM 552 C CA . TRP A 1 71 ? -4.635 -5.063 9.100 1.00 81.44 71 TRP A CA 1
ATOM 553 C C . TRP A 1 71 ? -3.986 -6.121 8.206 1.00 81.44 71 TRP A C 1
ATOM 555 O O . TRP A 1 71 ? -3.662 -5.830 7.058 1.00 81.44 71 TRP A O 1
ATOM 565 N N . ILE A 1 72 ? -3.857 -7.367 8.672 1.00 84.25 72 ILE A N 1
ATOM 566 C CA . ILE A 1 72 ? -3.216 -8.444 7.902 1.00 84.25 72 ILE A CA 1
ATOM 567 C C . ILE A 1 72 ? -3.968 -8.730 6.592 1.00 84.25 72 ILE A C 1
ATOM 569 O O . ILE A 1 72 ? -3.321 -8.740 5.545 1.00 84.25 72 ILE A O 1
ATOM 573 N N . PRO A 1 73 ? -5.307 -8.910 6.581 1.00 81.56 73 PRO A N 1
ATOM 574 C CA . PRO A 1 73 ? -6.029 -9.156 5.333 1.00 81.56 73 PRO A CA 1
ATOM 575 C C . PRO A 1 73 ? -5.893 -8.007 4.332 1.00 81.56 73 PRO A C 1
ATOM 577 O O . PRO A 1 73 ? -5.789 -8.250 3.134 1.00 81.56 73 PRO A O 1
ATOM 580 N N . SER A 1 74 ? -5.860 -6.766 4.829 1.00 81.19 74 SER A N 1
ATOM 581 C CA . SER A 1 74 ? -5.682 -5.572 4.003 1.00 81.19 74 SER A CA 1
ATOM 582 C C . SER A 1 74 ? -4.307 -5.575 3.330 1.00 81.19 74 SER A C 1
ATOM 584 O O . SER A 1 74 ? -4.224 -5.437 2.113 1.00 81.19 74 SER A O 1
ATOM 586 N N . ILE A 1 75 ? -3.234 -5.855 4.081 1.00 85.56 75 ILE A N 1
ATOM 587 C CA . ILE A 1 75 ? -1.886 -6.026 3.515 1.00 85.56 75 ILE A CA 1
ATOM 588 C C . ILE A 1 75 ? -1.860 -7.126 2.457 1.00 85.56 75 ILE A C 1
ATOM 590 O O . ILE A 1 75 ? -1.364 -6.901 1.355 1.00 85.56 75 ILE A O 1
ATOM 594 N N . VAL A 1 76 ? -2.397 -8.306 2.776 1.00 87.06 76 VAL A N 1
ATOM 595 C CA . VAL A 1 76 ? -2.378 -9.454 1.860 1.00 87.06 76 VAL A CA 1
ATOM 596 C C . VAL A 1 76 ? -3.116 -9.118 0.568 1.00 87.06 76 VAL A C 1
ATOM 598 O O . VAL A 1 76 ? -2.582 -9.349 -0.512 1.00 87.06 76 VAL A O 1
ATOM 601 N N . MET A 1 77 ? -4.302 -8.515 0.660 1.00 84.06 77 MET A N 1
ATOM 602 C CA . MET A 1 77 ? -5.079 -8.118 -0.512 1.00 84.06 77 MET A CA 1
ATOM 603 C C . MET A 1 77 ? -4.351 -7.073 -1.363 1.00 84.06 77 MET A C 1
ATOM 605 O O . MET A 1 77 ? -4.343 -7.187 -2.585 1.00 84.06 77 MET A O 1
ATOM 609 N N . GLN A 1 78 ? -3.700 -6.093 -0.736 1.00 84.69 78 GLN A N 1
ATOM 610 C CA . GLN A 1 78 ? -2.928 -5.070 -1.445 1.00 84.69 78 GLN A CA 1
ATOM 611 C C . GLN A 1 78 ? -1.711 -5.660 -2.168 1.00 84.69 78 GLN A C 1
ATOM 613 O O . GLN A 1 78 ? -1.440 -5.308 -3.316 1.00 84.69 78 GLN A O 1
ATOM 618 N N . ILE A 1 79 ? -0.988 -6.579 -1.522 1.00 88.69 79 ILE A N 1
ATOM 619 C CA . ILE A 1 79 ? 0.139 -7.278 -2.150 1.00 88.69 79 ILE A CA 1
ATOM 620 C C . ILE A 1 79 ? -0.365 -8.135 -3.312 1.00 88.69 79 ILE A C 1
ATOM 622 O O . ILE A 1 79 ? 0.187 -8.045 -4.403 1.00 88.69 79 ILE A O 1
ATOM 626 N N . LEU A 1 80 ? -1.431 -8.917 -3.114 1.00 86.75 80 LEU A N 1
ATOM 627 C CA . LEU A 1 80 ? -2.007 -9.765 -4.161 1.00 86.75 80 LEU A CA 1
ATOM 628 C C . LEU A 1 80 ? -2.498 -8.955 -5.364 1.00 86.75 80 LEU A C 1
ATOM 630 O O . LEU A 1 80 ? -2.242 -9.353 -6.497 1.00 86.75 80 LEU A O 1
ATOM 634 N N . ALA A 1 81 ? -3.146 -7.810 -5.137 1.00 83.88 81 ALA A N 1
ATOM 635 C CA . ALA A 1 81 ? -3.570 -6.915 -6.210 1.00 83.88 81 ALA A CA 1
ATOM 636 C C . ALA A 1 81 ? -2.369 -6.428 -7.036 1.00 83.88 81 ALA A C 1
ATOM 638 O O . ALA A 1 81 ? -2.390 -6.488 -8.264 1.00 83.88 81 ALA A O 1
ATOM 639 N N . ASN A 1 82 ? -1.283 -6.030 -6.371 1.00 86.75 82 ASN A N 1
ATOM 640 C CA . ASN A 1 82 ? -0.064 -5.602 -7.055 1.00 86.75 82 ASN A CA 1
ATOM 641 C C . ASN A 1 82 ? 0.648 -6.759 -7.773 1.00 86.75 82 ASN A C 1
ATOM 643 O O . ASN A 1 82 ? 1.196 -6.551 -8.854 1.00 86.75 82 ASN A O 1
ATOM 647 N N . VAL A 1 83 ? 0.626 -7.972 -7.208 1.00 88.50 83 VAL A N 1
ATOM 648 C CA . VAL A 1 83 ? 1.156 -9.187 -7.854 1.00 88.50 83 VAL A CA 1
ATOM 649 C C . VAL A 1 83 ? 0.361 -9.512 -9.111 1.00 88.50 83 VAL A C 1
ATOM 651 O O . VAL A 1 83 ? 0.968 -9.790 -10.141 1.00 88.50 83 VAL A O 1
ATOM 654 N N . ALA A 1 84 ? -0.968 -9.417 -9.064 1.00 83.62 84 ALA A N 1
ATOM 655 C CA . ALA A 1 84 ? -1.814 -9.609 -10.236 1.00 83.62 84 ALA A CA 1
ATOM 656 C C . ALA A 1 84 ? -1.479 -8.590 -11.337 1.00 83.62 84 ALA A C 1
ATOM 658 O O . ALA A 1 84 ? -1.267 -8.982 -12.481 1.00 83.62 84 ALA A O 1
ATOM 659 N N . CYS A 1 85 ? -1.326 -7.306 -10.990 1.00 82.69 85 CYS A N 1
ATOM 660 C CA . CYS A 1 85 ? -0.877 -6.281 -11.939 1.00 82.69 85 CYS A CA 1
ATOM 661 C C . CYS A 1 85 ? 0.497 -6.612 -12.538 1.00 82.69 85 CYS A C 1
ATOM 663 O O . CYS A 1 85 ? 0.682 -6.524 -13.750 1.00 82.69 85 CYS A O 1
ATOM 665 N N . GLY A 1 86 ? 1.458 -7.024 -11.708 1.00 82.75 86 GLY A N 1
ATOM 666 C CA . GLY A 1 86 ? 2.789 -7.407 -12.176 1.00 82.75 86 GLY A CA 1
ATOM 667 C C . GLY A 1 86 ? 2.776 -8.638 -13.084 1.00 82.75 86 GLY A C 1
ATOM 668 O O . GLY A 1 86 ? 3.496 -8.660 -14.078 1.00 82.75 86 GLY A O 1
ATOM 669 N N . ALA A 1 87 ? 1.926 -9.625 -12.793 1.00 84.56 87 ALA A N 1
ATOM 670 C CA . ALA A 1 87 ? 1.753 -10.813 -13.623 1.00 84.56 87 ALA A CA 1
ATOM 671 C C . ALA A 1 87 ? 1.150 -10.472 -14.992 1.00 84.56 87 ALA A C 1
ATOM 673 O O . ALA A 1 87 ? 1.617 -10.988 -16.002 1.00 84.56 87 ALA A O 1
ATOM 674 N N . VAL A 1 88 ? 0.167 -9.566 -15.039 1.00 83.00 88 VAL A N 1
ATOM 675 C CA . VAL A 1 88 ? -0.410 -9.076 -16.303 1.00 83.00 88 VAL A CA 1
ATOM 676 C C . VAL A 1 88 ? 0.644 -8.353 -17.140 1.00 83.00 88 VAL A C 1
ATOM 678 O O . VAL A 1 88 ? 0.754 -8.618 -18.335 1.00 83.00 88 VAL A O 1
ATOM 681 N N . ILE A 1 89 ? 1.457 -7.487 -16.524 1.00 82.19 89 ILE A N 1
ATOM 682 C CA . ILE A 1 89 ? 2.537 -6.785 -17.235 1.00 82.19 89 ILE A CA 1
ATOM 683 C C . ILE A 1 89 ? 3.556 -7.785 -17.780 1.00 82.19 89 ILE A C 1
ATOM 685 O O . ILE A 1 89 ? 3.893 -7.719 -18.952 1.00 82.19 89 ILE A O 1
ATOM 689 N N . HIS A 1 90 ? 4.000 -8.746 -16.971 1.00 82.62 90 HIS A N 1
ATOM 690 C CA . HIS A 1 90 ? 4.971 -9.751 -17.405 1.00 82.62 90 HIS A CA 1
ATOM 691 C C . HIS A 1 90 ? 4.436 -10.679 -18.510 1.00 82.62 90 HIS A C 1
ATOM 693 O O . HIS A 1 90 ? 5.199 -11.119 -19.363 1.00 82.62 90 HIS A O 1
ATOM 699 N N . ALA A 1 91 ? 3.131 -10.967 -18.507 1.00 81.69 91 ALA A N 1
ATOM 700 C CA . ALA A 1 91 ? 2.474 -11.758 -19.547 1.00 81.69 91 ALA A CA 1
ATOM 701 C C . ALA A 1 91 ? 2.188 -10.959 -20.832 1.00 81.69 91 ALA A C 1
ATOM 703 O O . ALA A 1 91 ? 1.778 -11.542 -21.835 1.00 81.69 91 ALA A O 1
ATOM 704 N N . THR A 1 92 ? 2.368 -9.635 -20.808 1.00 80.94 92 THR A N 1
ATOM 705 C CA . THR A 1 92 ? 2.199 -8.794 -21.992 1.00 80.94 92 THR A CA 1
ATOM 706 C C . THR A 1 92 ? 3.432 -8.949 -22.885 1.00 80.94 92 THR A C 1
ATOM 708 O O . THR A 1 92 ? 4.548 -8.772 -22.387 1.00 80.94 92 THR A O 1
ATOM 711 N N . PRO A 1 93 ? 3.261 -9.245 -24.189 1.00 80.12 93 PRO A N 1
ATOM 712 C CA . PRO A 1 93 ? 4.386 -9.354 -25.109 1.00 80.12 93 PRO A CA 1
ATOM 713 C C . PRO A 1 93 ? 5.301 -8.124 -25.034 1.00 80.12 93 PRO A C 1
ATOM 715 O O . PRO A 1 93 ? 4.830 -6.999 -24.854 1.00 80.12 93 PRO A O 1
ATOM 718 N N . GLY A 1 94 ? 6.613 -8.327 -25.107 1.00 75.88 94 GLY A N 1
ATOM 719 C CA . GLY A 1 94 ? 7.609 -7.254 -25.046 1.00 75.88 94 GLY A CA 1
ATOM 720 C C . GLY A 1 94 ? 7.986 -6.791 -23.637 1.00 75.88 94 GLY A C 1
ATOM 721 O O . GLY A 1 94 ? 8.943 -6.028 -23.502 1.00 75.88 94 GLY A O 1
ATOM 722 N N . TYR A 1 95 ? 7.298 -7.250 -22.590 1.00 79.62 95 TYR A N 1
ATOM 723 C CA . TYR A 1 95 ? 7.598 -6.935 -21.186 1.00 79.62 95 TYR A CA 1
ATOM 724 C C . TYR A 1 95 ? 8.134 -8.141 -20.393 1.00 79.62 95 TYR A C 1
ATOM 726 O O . TYR A 1 95 ? 8.291 -8.068 -19.171 1.00 79.62 95 TYR A O 1
ATOM 734 N N . GLU A 1 96 ? 8.486 -9.238 -21.066 1.00 82.25 96 GLU A N 1
ATOM 735 C CA . GLU A 1 96 ? 8.904 -10.501 -20.440 1.00 82.25 96 GLU A CA 1
ATOM 736 C C . GLU A 1 96 ? 10.218 -10.359 -19.656 1.00 82.25 96 GLU A C 1
ATOM 738 O O . GLU A 1 96 ? 10.492 -11.097 -18.711 1.00 82.25 96 GLU A O 1
ATOM 743 N N . HIS A 1 97 ? 11.045 -9.378 -20.018 1.00 81.50 97 HIS A N 1
ATOM 744 C CA . HIS A 1 97 ? 12.301 -9.083 -19.331 1.00 81.50 97 HIS A CA 1
ATOM 745 C C . HIS A 1 97 ? 12.095 -8.417 -17.956 1.00 81.50 97 HIS A C 1
ATOM 747 O O . HIS A 1 97 ? 13.038 -8.333 -17.163 1.00 81.50 97 HIS A O 1
ATOM 753 N N . ILE A 1 98 ? 10.883 -7.937 -17.657 1.00 82.50 98 ILE A N 1
ATOM 754 C CA . ILE A 1 98 ? 10.571 -7.255 -16.402 1.00 82.50 98 ILE A CA 1
ATOM 755 C C . ILE A 1 98 ? 10.167 -8.278 -15.349 1.00 82.50 98 ILE A C 1
ATOM 757 O O . ILE A 1 98 ? 9.214 -9.041 -15.514 1.00 82.50 98 ILE A O 1
ATOM 761 N N . ARG A 1 99 ? 10.866 -8.268 -14.213 1.00 85.50 99 ARG A N 1
ATOM 762 C CA . ARG A 1 99 ? 10.544 -9.150 -13.090 1.00 85.50 99 ARG A CA 1
ATOM 763 C C . ARG A 1 99 ? 9.296 -8.645 -12.372 1.00 85.50 99 ARG A C 1
ATOM 765 O O . ARG A 1 99 ? 9.237 -7.491 -11.952 1.00 85.50 99 ARG A O 1
ATOM 772 N N . VAL A 1 100 ? 8.341 -9.546 -12.139 1.00 85.50 100 VAL A N 1
ATOM 773 C CA . VAL A 1 100 ? 7.097 -9.259 -11.400 1.00 85.50 100 VAL A CA 1
ATOM 774 C C . VAL A 1 100 ? 7.384 -8.625 -10.034 1.00 85.50 100 VAL A C 1
ATOM 776 O O . VAL A 1 100 ? 6.694 -7.695 -9.633 1.00 85.50 100 VAL A O 1
ATOM 779 N N . GLU A 1 101 ? 8.430 -9.075 -9.334 1.00 86.62 101 GLU A N 1
ATOM 780 C CA . GLU A 1 101 ? 8.806 -8.532 -8.021 1.00 86.62 101 GLU A CA 1
ATOM 781 C C . GLU A 1 101 ? 9.147 -7.035 -8.061 1.00 86.62 101 GLU A C 1
ATOM 783 O O . GLU A 1 101 ? 8.750 -6.294 -7.163 1.00 86.62 101 GLU A O 1
ATOM 788 N N . ASP A 1 102 ? 9.841 -6.580 -9.110 1.00 83.56 102 ASP A N 1
ATOM 789 C CA . ASP A 1 102 ? 10.277 -5.191 -9.230 1.00 83.56 102 ASP A CA 1
ATOM 790 C C . ASP A 1 102 ? 9.052 -4.300 -9.502 1.00 83.56 102 ASP A C 1
ATOM 792 O O . ASP A 1 102 ? 8.923 -3.215 -8.936 1.00 83.56 102 ASP A O 1
ATOM 796 N N . VAL A 1 103 ? 8.089 -4.811 -10.275 1.00 83.94 103 VAL A N 1
ATOM 797 C CA . VAL A 1 103 ? 6.800 -4.157 -10.542 1.00 83.94 103 VAL A CA 1
ATOM 798 C C . VAL A 1 103 ? 5.941 -4.070 -9.281 1.00 83.94 103 VAL A C 1
ATOM 800 O O . VAL A 1 103 ? 5.391 -3.011 -8.978 1.00 83.94 103 VAL A O 1
ATOM 803 N N . VAL A 1 104 ? 5.846 -5.158 -8.513 1.00 86.12 104 VAL A N 1
ATOM 804 C CA . VAL A 1 104 ? 5.093 -5.187 -7.250 1.00 86.12 104 VAL A CA 1
ATOM 805 C C . VAL A 1 104 ? 5.644 -4.150 -6.284 1.00 86.12 104 VAL A C 1
ATOM 807 O O . VAL A 1 104 ? 4.877 -3.351 -5.745 1.00 86.12 104 VAL A O 1
ATOM 810 N N . MET A 1 105 ? 6.964 -4.128 -6.095 1.00 84.19 105 MET A N 1
ATOM 811 C CA . MET A 1 105 ? 7.617 -3.178 -5.198 1.00 84.19 105 MET A CA 1
ATOM 812 C C . MET A 1 105 ? 7.440 -1.739 -5.680 1.00 84.19 105 MET A C 1
ATOM 814 O O . MET A 1 105 ? 7.137 -0.876 -4.859 1.00 84.19 105 MET A O 1
ATOM 818 N N . LEU A 1 106 ? 7.509 -1.488 -6.994 1.00 82.75 106 LEU A N 1
ATOM 819 C CA . LEU A 1 106 ? 7.221 -0.178 -7.586 1.00 82.75 106 LEU A CA 1
ATOM 820 C C . LEU A 1 106 ? 5.777 0.278 -7.312 1.00 82.75 106 LEU A C 1
ATOM 822 O O . LEU A 1 106 ? 5.535 1.451 -7.027 1.00 82.75 106 LEU A O 1
ATOM 826 N N . TYR A 1 107 ? 4.804 -0.633 -7.362 1.00 82.75 107 TYR A N 1
ATOM 827 C CA . TYR A 1 107 ? 3.416 -0.308 -7.030 1.00 82.75 107 TYR A CA 1
ATOM 828 C C . TYR A 1 107 ? 3.191 -0.087 -5.531 1.00 82.75 107 TYR A C 1
ATOM 830 O O . TYR A 1 107 ? 2.295 0.676 -5.170 1.00 82.75 107 TYR A O 1
ATOM 838 N N . LEU A 1 108 ? 4.005 -0.687 -4.656 1.00 84.56 108 LEU A N 1
ATOM 839 C CA . LEU A 1 108 ? 3.956 -0.428 -3.213 1.00 84.56 108 LEU A CA 1
ATOM 840 C C . LEU A 1 108 ? 4.446 0.978 -2.832 1.00 84.56 108 LEU A C 1
ATOM 842 O O . LEU A 1 108 ? 4.055 1.476 -1.780 1.00 84.56 108 LEU A O 1
ATOM 846 N N . ILE A 1 109 ? 5.242 1.630 -3.688 1.00 77.38 109 ILE A N 1
ATOM 847 C CA . ILE A 1 109 ? 5.708 3.019 -3.501 1.00 77.38 109 ILE A CA 1
ATOM 848 C C . ILE A 1 109 ? 4.550 4.023 -3.544 1.00 77.38 109 ILE A C 1
ATOM 850 O O . ILE A 1 109 ? 4.640 5.112 -2.978 1.00 77.38 109 ILE A O 1
ATOM 854 N N . ARG A 1 110 ? 3.478 3.700 -4.272 1.00 75.19 110 ARG A N 1
ATOM 855 C CA . ARG A 1 110 ? 2.442 4.677 -4.602 1.00 75.19 110 ARG A CA 1
ATOM 856 C C . ARG A 1 110 ? 1.603 5.002 -3.363 1.00 75.19 110 ARG A C 1
ATOM 858 O O . ARG A 1 110 ? 1.001 4.081 -2.811 1.00 75.19 110 ARG A O 1
ATOM 865 N N . PRO A 1 111 ? 1.491 6.286 -2.969 1.00 67.38 111 PRO A N 1
ATOM 866 C CA . PRO A 1 111 ? 0.601 6.672 -1.886 1.00 67.38 111 PRO A CA 1
ATOM 867 C C . PRO A 1 111 ? -0.837 6.356 -2.295 1.00 67.38 111 PRO A C 1
ATOM 869 O O . PRO A 1 111 ? -1.317 6.807 -3.342 1.00 67.38 111 PRO A O 1
ATOM 872 N N . ARG A 1 112 ? -1.528 5.546 -1.494 1.00 73.06 112 ARG A N 1
ATOM 873 C CA . ARG A 1 112 ? -2.882 5.116 -1.851 1.00 73.06 112 ARG A CA 1
ATOM 874 C C . ARG A 1 112 ? -3.906 6.201 -1.553 1.00 73.06 112 ARG A C 1
ATOM 876 O O . ARG A 1 112 ? -4.053 6.658 -0.419 1.00 73.06 112 ARG A O 1
ATOM 883 N N . ILE A 1 113 ? -4.708 6.527 -2.568 1.00 70.25 113 ILE A N 1
ATOM 884 C CA . ILE A 1 113 ? -5.853 7.446 -2.450 1.00 70.25 113 ILE A CA 1
ATOM 885 C C . ILE A 1 113 ? -6.863 6.924 -1.417 1.00 70.25 113 ILE A C 1
ATOM 887 O O . ILE A 1 113 ? -7.546 7.714 -0.775 1.00 70.25 113 ILE A O 1
ATOM 891 N N . SER A 1 114 ? -6.917 5.606 -1.193 1.00 67.25 114 SER A N 1
ATOM 892 C CA . SER A 1 114 ? -7.801 4.975 -0.208 1.00 67.25 114 SER A CA 1
ATOM 893 C C . SER A 1 114 ? -7.636 5.543 1.204 1.00 67.25 114 SER A C 1
ATOM 895 O O . SER A 1 114 ? -8.630 5.696 1.909 1.00 67.25 114 SER A O 1
ATOM 897 N N . LEU A 1 115 ? -6.411 5.902 1.615 1.00 71.38 115 LEU A N 1
ATOM 898 C CA . LEU A 1 115 ? -6.168 6.508 2.926 1.00 71.38 115 LEU A CA 1
ATOM 899 C C . LEU A 1 115 ? -6.780 7.911 3.005 1.00 71.38 115 LEU A C 1
ATOM 901 O O . LEU A 1 115 ? -7.455 8.225 3.979 1.00 71.38 115 LEU A O 1
ATOM 905 N N . ILE A 1 116 ? -6.577 8.723 1.963 1.00 71.00 116 ILE A N 1
ATOM 906 C CA . ILE A 1 116 ? -7.118 10.085 1.861 1.00 71.00 116 ILE A CA 1
ATOM 907 C C . ILE A 1 116 ? -8.648 10.041 1.806 1.00 71.00 116 ILE A C 1
ATOM 909 O O . ILE A 1 116 ? -9.322 10.807 2.490 1.00 71.00 116 ILE A O 1
ATOM 913 N N . ALA A 1 117 ? -9.213 9.118 1.030 1.00 69.19 117 ALA A N 1
ATOM 914 C CA . ALA A 1 117 ? -10.655 8.941 0.924 1.00 69.19 117 ALA A CA 1
ATOM 915 C C . ALA A 1 117 ? -11.270 8.516 2.267 1.00 69.19 117 ALA A C 1
ATOM 917 O O . ALA A 1 117 ? -12.266 9.100 2.692 1.00 69.19 117 ALA A O 1
ATOM 918 N N . MET A 1 118 ? -10.661 7.551 2.969 1.00 70.00 118 MET A N 1
ATOM 919 C CA . MET A 1 118 ? -11.147 7.117 4.282 1.00 70.00 118 MET A CA 1
ATOM 920 C C . MET A 1 118 ? -10.954 8.179 5.365 1.00 70.00 118 MET A C 1
ATOM 922 O O . MET A 1 118 ? -11.841 8.325 6.199 1.00 70.00 118 MET A O 1
ATOM 926 N N . SER A 1 119 ? -9.847 8.928 5.368 1.00 68.06 119 SER A N 1
ATOM 927 C CA . SER A 1 119 ? -9.628 10.002 6.344 1.00 68.06 119 SER A CA 1
ATOM 928 C C . SER A 1 119 ? -10.583 11.171 6.120 1.00 68.06 119 SER A C 1
ATOM 930 O O . SER A 1 119 ? -11.126 11.706 7.083 1.00 68.06 119 SER A O 1
ATOM 932 N N . THR A 1 120 ? -10.862 11.509 4.860 1.00 69.81 120 THR A N 1
ATOM 933 C CA . THR A 1 120 ? -11.852 12.527 4.488 1.00 69.81 120 THR A CA 1
ATOM 934 C C . THR A 1 120 ? -13.256 12.078 4.886 1.00 69.81 120 THR A C 1
ATOM 936 O O . THR A 1 120 ? -13.964 12.809 5.575 1.00 69.81 120 THR A O 1
ATOM 939 N N . ALA A 1 121 ? -13.647 10.848 4.533 1.00 67.75 121 ALA A N 1
ATOM 940 C CA . ALA A 1 121 ? -14.931 10.284 4.939 1.00 67.75 121 ALA A CA 1
ATOM 941 C C . ALA A 1 121 ? -15.055 10.224 6.468 1.00 67.75 121 ALA A C 1
ATOM 943 O O . ALA A 1 121 ? -16.082 10.611 7.016 1.00 67.75 121 ALA A O 1
ATOM 944 N N . ALA A 1 122 ? -13.999 9.820 7.175 1.00 65.50 122 ALA A N 1
ATOM 945 C CA . ALA A 1 122 ? -13.985 9.843 8.628 1.00 65.50 122 ALA A CA 1
ATOM 946 C C . ALA A 1 122 ? -14.158 11.268 9.161 1.00 65.50 122 ALA A C 1
ATOM 948 O O . ALA A 1 122 ? -15.025 11.459 9.996 1.00 65.50 122 ALA A O 1
ATOM 949 N N . ALA A 1 123 ? -13.440 12.274 8.655 1.00 65.00 123 ALA A N 1
ATOM 950 C CA . ALA A 1 123 ? -13.575 13.661 9.109 1.00 65.00 123 ALA A CA 1
ATOM 951 C C . ALA A 1 123 ? -15.007 14.208 8.955 1.00 65.00 123 ALA A C 1
ATOM 953 O O . ALA A 1 123 ? -15.501 14.884 9.855 1.00 65.00 123 ALA A O 1
ATOM 954 N N . PHE A 1 124 ? -15.696 13.876 7.858 1.00 62.94 124 PHE A N 1
ATOM 955 C CA . PHE A 1 124 ? -17.083 14.300 7.642 1.00 62.94 124 PHE A CA 1
ATOM 956 C C . PHE A 1 124 ? -18.092 13.537 8.501 1.00 62.94 124 PHE A C 1
ATOM 958 O O . PHE A 1 124 ? -19.075 14.122 8.955 1.00 62.94 124 PHE A O 1
ATOM 965 N N . VAL A 1 125 ? -17.870 12.241 8.732 1.00 58.41 125 VAL A N 1
ATOM 966 C CA . VAL A 1 125 ? -18.798 11.435 9.531 1.00 58.41 125 VAL A CA 1
ATOM 967 C C . VAL A 1 125 ? -18.499 11.561 11.033 1.00 58.41 125 VAL A C 1
ATOM 969 O O . VAL A 1 125 ? -19.421 11.364 11.814 1.00 58.41 125 VAL A O 1
ATOM 972 N N . VAL A 1 126 ? -17.295 12.018 11.439 1.00 53.03 126 VAL A N 1
ATOM 973 C CA . VAL A 1 126 ? -16.845 12.362 12.821 1.00 53.03 126 VAL A CA 1
ATOM 974 C C . VAL A 1 126 ? -17.722 13.404 13.544 1.00 53.03 126 VAL A C 1
ATOM 976 O O . VAL A 1 126 ? -17.572 13.661 14.737 1.00 53.03 126 VAL A O 1
ATOM 979 N N . LEU A 1 127 ? -18.743 13.917 12.869 1.00 52.81 127 LEU A N 1
ATOM 980 C CA . LEU A 1 127 ? -19.789 14.758 13.443 1.00 52.81 127 LEU A CA 1
ATOM 981 C C . LEU A 1 127 ? -21.026 13.982 13.948 1.00 52.81 127 LEU A C 1
ATOM 983 O O . LEU A 1 127 ? -21.946 14.606 14.469 1.00 52.81 127 LEU A O 1
ATOM 987 N N . LYS A 1 128 ? -21.093 12.652 13.792 1.00 49.84 128 LYS A N 1
ATOM 988 C CA . LYS A 1 128 ? 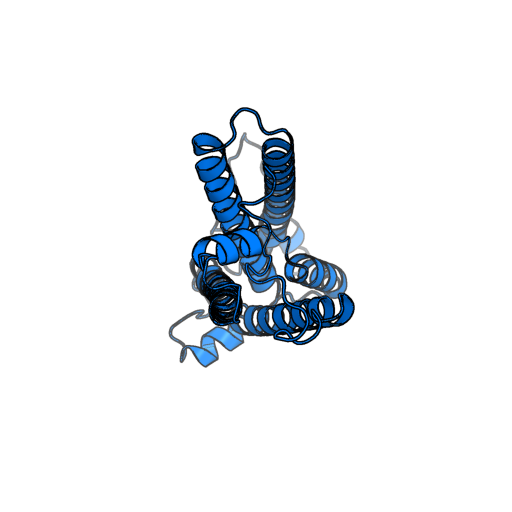-22.220 11.804 14.228 1.00 49.84 128 LYS A CA 1
ATOM 989 C C . LYS A 1 128 ? -21.711 10.635 15.075 1.00 49.84 128 LYS A C 1
ATOM 991 O O . LYS A 1 128 ? -21.236 9.660 14.511 1.00 49.84 128 LYS A O 1
ATOM 996 N N . ASP A 1 129 ? -21.833 10.761 16.398 1.00 52.16 129 ASP A N 1
ATOM 997 C CA . ASP A 1 129 ? -21.284 9.997 17.546 1.00 52.16 129 ASP A CA 1
ATOM 998 C C . ASP A 1 129 ? -21.123 8.446 17.516 1.00 52.16 129 ASP A C 1
ATOM 1000 O O . ASP A 1 129 ? -20.794 7.846 18.539 1.00 52.16 129 ASP A O 1
ATOM 1004 N N . GLU A 1 130 ? -21.258 7.748 16.387 1.00 52.25 130 GLU A N 1
ATOM 1005 C CA . GLU A 1 130 ? -21.046 6.301 16.264 1.00 52.25 130 GLU A CA 1
ATOM 1006 C C . GLU A 1 130 ? -19.977 5.983 15.204 1.00 52.25 130 GLU A C 1
ATOM 1008 O O . GLU A 1 130 ? -20.197 6.205 14.019 1.00 52.25 130 GLU A O 1
ATOM 1013 N N . TYR A 1 131 ? -18.823 5.415 15.597 1.00 59.28 131 TYR A N 1
ATOM 1014 C CA . TYR A 1 131 ? -17.670 5.226 14.687 1.00 59.28 131 TYR A CA 1
ATOM 1015 C C . TYR A 1 131 ? -17.243 3.768 14.448 1.00 59.28 131 TYR A C 1
ATOM 1017 O O . TYR A 1 131 ? -16.118 3.384 14.790 1.00 59.28 131 TYR A O 1
ATOM 1025 N N . PRO A 1 132 ? -18.066 2.926 13.792 1.00 61.75 132 PRO A N 1
ATOM 1026 C CA . PRO A 1 132 ? -17.664 1.567 13.424 1.00 61.75 132 PRO A CA 1
ATOM 1027 C C . PRO A 1 132 ? -16.519 1.520 12.392 1.00 61.75 132 PRO A C 1
ATOM 1029 O O . PRO A 1 132 ? -15.823 0.506 12.302 1.00 61.75 132 PRO A O 1
ATOM 1032 N N . TRP A 1 133 ? -16.286 2.595 11.630 1.00 68.56 133 TRP A N 1
ATOM 1033 C CA . TRP A 1 133 ? -15.252 2.666 10.583 1.00 68.56 133 TRP A CA 1
ATOM 1034 C C . TRP A 1 133 ? -13.860 3.060 11.083 1.00 68.56 133 TRP A C 1
ATOM 1036 O O . TRP A 1 133 ? -12.886 2.874 10.356 1.00 68.56 133 TRP A O 1
ATOM 1046 N N . MET A 1 134 ? -13.708 3.548 12.316 1.00 71.12 134 MET A N 1
ATOM 1047 C CA . MET A 1 134 ? -12.397 3.985 12.812 1.00 71.12 134 MET A CA 1
ATOM 1048 C C . MET A 1 134 ? -11.384 2.839 12.906 1.00 71.12 134 MET A C 1
ATOM 1050 O O . MET A 1 134 ? -10.208 3.028 12.609 1.00 71.12 134 MET A O 1
ATOM 1054 N N . TYR A 1 135 ? -11.843 1.623 13.210 1.00 73.31 135 TYR A N 1
ATOM 1055 C CA . TYR A 1 135 ? -10.998 0.428 13.154 1.00 73.31 135 TYR A CA 1
ATOM 1056 C C . TYR A 1 135 ? -10.556 0.079 11.726 1.00 73.31 135 TYR A C 1
ATOM 1058 O O . TYR A 1 135 ? -9.439 -0.400 11.536 1.00 73.31 135 TYR A O 1
ATOM 1066 N N . SER A 1 136 ? -11.402 0.340 10.725 1.00 75.88 136 SER A N 1
ATOM 1067 C CA . SER A 1 136 ? -11.047 0.185 9.310 1.00 75.88 136 SER A CA 1
ATOM 1068 C C . SER A 1 136 ? -10.029 1.238 8.874 1.00 75.88 136 SER A C 1
ATOM 1070 O O . SER A 1 136 ? -9.064 0.921 8.178 1.00 75.88 136 SER A O 1
ATOM 1072 N N . MET A 1 137 ? -10.204 2.481 9.330 1.00 78.62 137 MET A N 1
ATOM 1073 C CA . MET A 1 137 ? -9.273 3.574 9.060 1.00 78.62 137 MET A CA 1
ATOM 1074 C C . MET A 1 137 ? -7.903 3.303 9.689 1.00 78.62 137 MET A C 1
ATOM 1076 O O . MET A 1 137 ? -6.890 3.396 9.003 1.00 78.62 137 MET A O 1
ATOM 1080 N N . LEU A 1 138 ? -7.868 2.887 10.959 1.00 79.50 138 LEU A N 1
ATOM 1081 C CA . LEU A 1 138 ? -6.637 2.501 11.648 1.00 79.50 138 LEU A CA 1
ATOM 1082 C C . LEU A 1 138 ? -5.943 1.325 10.947 1.00 79.50 138 LEU A C 1
ATOM 1084 O O . LEU A 1 138 ? -4.741 1.372 10.706 1.00 79.50 138 LEU A O 1
ATOM 1088 N N . SER A 1 139 ? -6.703 0.290 10.583 1.00 81.44 139 SER A N 1
ATOM 1089 C CA . SER A 1 139 ? -6.190 -0.865 9.839 1.00 81.44 139 SER A CA 1
ATOM 1090 C C . SER A 1 139 ? -5.557 -0.454 8.503 1.00 81.44 139 SER A C 1
ATOM 1092 O O . SER A 1 139 ? -4.459 -0.901 8.163 1.00 81.44 139 SER A O 1
ATOM 1094 N N . SER A 1 140 ? -6.210 0.452 7.773 1.00 82.12 140 SER A N 1
ATOM 1095 C CA . SER A 1 140 ? -5.723 0.968 6.489 1.00 82.12 140 SER A CA 1
ATOM 1096 C C . SER A 1 140 ? -4.486 1.849 6.649 1.00 82.12 140 SER A C 1
ATOM 1098 O O . SER A 1 140 ? -3.558 1.743 5.854 1.00 82.12 140 SER A O 1
ATOM 1100 N N . ALA A 1 141 ? -4.434 2.662 7.705 1.00 84.00 141 ALA A N 1
ATOM 1101 C CA . ALA A 1 141 ? -3.279 3.492 8.035 1.00 84.00 141 ALA A CA 1
ATOM 1102 C C . ALA A 1 141 ? -2.044 2.643 8.373 1.00 84.00 141 ALA A C 1
ATOM 1104 O O . ALA A 1 141 ? -0.982 2.828 7.785 1.00 84.00 141 ALA A O 1
ATOM 1105 N N . VAL A 1 142 ? -2.208 1.629 9.230 1.00 85.69 142 VAL A N 1
ATOM 1106 C CA . VAL A 1 142 ? -1.139 0.666 9.548 1.00 85.69 142 VAL A CA 1
ATOM 1107 C C . VAL A 1 142 ? -0.693 -0.095 8.298 1.00 85.69 142 VAL A C 1
ATOM 1109 O O . VAL A 1 142 ? 0.504 -0.239 8.065 1.00 85.69 142 VAL A O 1
ATOM 1112 N N . THR A 1 143 ? -1.643 -0.545 7.474 1.00 86.88 143 THR A N 1
ATOM 1113 C CA . THR A 1 143 ? -1.355 -1.209 6.192 1.00 86.88 143 THR A CA 1
ATOM 1114 C C . THR A 1 143 ? -0.476 -0.331 5.306 1.00 86.88 143 THR A C 1
ATOM 1116 O O . THR A 1 143 ? 0.528 -0.805 4.780 1.00 86.88 143 THR A O 1
ATOM 1119 N N . GLU A 1 144 ? -0.812 0.950 5.171 1.00 87.12 144 GLU A N 1
ATOM 1120 C CA . GLU A 1 144 ? -0.053 1.885 4.343 1.00 87.12 144 GLU A CA 1
ATOM 1121 C C . GLU A 1 144 ? 1.376 2.074 4.863 1.00 87.12 144 GLU A C 1
ATOM 1123 O O . GLU A 1 144 ? 2.319 1.976 4.080 1.00 87.12 144 GLU A O 1
ATOM 1128 N N . VAL A 1 145 ? 1.553 2.250 6.177 1.00 89.12 145 VAL A N 1
ATOM 1129 C CA . VAL A 1 145 ? 2.885 2.377 6.795 1.00 89.12 145 VAL A CA 1
ATOM 1130 C C . VAL A 1 145 ? 3.736 1.136 6.532 1.00 89.12 145 VAL A C 1
ATOM 1132 O O . VAL A 1 145 ? 4.889 1.260 6.124 1.00 89.12 145 VAL A O 1
ATOM 1135 N N . VAL A 1 146 ? 3.179 -0.066 6.717 1.00 89.94 146 VAL A N 1
ATOM 1136 C CA . VAL A 1 146 ? 3.925 -1.316 6.488 1.00 89.94 146 VAL A CA 1
ATOM 1137 C C . VAL A 1 146 ? 4.325 -1.453 5.020 1.00 89.94 146 VAL A C 1
ATOM 1139 O O . VAL A 1 146 ? 5.470 -1.787 4.721 1.00 89.94 146 VAL A O 1
ATOM 1142 N N . LEU A 1 147 ? 3.409 -1.165 4.096 1.00 89.12 147 LEU A N 1
ATOM 1143 C CA . LEU A 1 147 ? 3.671 -1.296 2.664 1.00 89.12 147 LEU A CA 1
ATOM 1144 C C . LEU A 1 147 ? 4.679 -0.251 2.163 1.00 89.12 147 LEU A C 1
ATOM 1146 O O . LEU A 1 147 ? 5.570 -0.599 1.387 1.00 89.12 147 LEU A O 1
ATOM 1150 N N . GLN A 1 148 ? 4.606 0.989 2.655 1.00 88.56 148 GLN A N 1
ATOM 1151 C CA . GLN A 1 148 ? 5.594 2.027 2.346 1.00 88.56 148 GLN A CA 1
ATOM 1152 C C . GLN A 1 148 ? 6.964 1.716 2.955 1.00 88.56 148 GLN A C 1
ATOM 1154 O O . GLN A 1 148 ? 7.982 1.952 2.307 1.00 88.56 148 GLN A O 1
ATOM 1159 N N . LEU A 1 149 ? 7.010 1.128 4.155 1.00 90.69 149 LEU A N 1
ATOM 1160 C CA . LEU A 1 149 ? 8.257 0.677 4.771 1.00 90.69 149 LEU A CA 1
ATOM 1161 C C . LEU A 1 149 ? 8.914 -0.432 3.940 1.00 90.69 149 LEU A C 1
ATOM 1163 O O . LEU A 1 149 ? 10.101 -0.342 3.636 1.00 90.69 149 LEU A O 1
ATOM 1167 N N . MET A 1 150 ? 8.145 -1.443 3.517 1.00 90.12 150 MET A N 1
ATOM 1168 C CA . MET A 1 150 ? 8.642 -2.508 2.634 1.00 90.12 150 MET A CA 1
ATOM 1169 C C . MET A 1 150 ? 9.220 -1.937 1.336 1.00 90.12 150 MET A C 1
ATOM 1171 O O . MET A 1 150 ? 10.320 -2.314 0.927 1.00 90.12 150 MET A O 1
ATOM 1175 N N . ALA A 1 151 ? 8.504 -0.995 0.721 1.00 87.00 151 ALA A N 1
ATOM 1176 C CA . ALA A 1 151 ? 8.929 -0.339 -0.505 1.00 87.00 151 ALA A CA 1
ATOM 1177 C C . ALA A 1 151 ? 10.209 0.493 -0.306 1.00 87.00 151 ALA A C 1
ATOM 1179 O O . ALA A 1 151 ? 11.142 0.382 -1.101 1.00 87.00 151 ALA A O 1
ATOM 1180 N N . ALA A 1 152 ? 10.293 1.276 0.774 1.00 86.50 152 ALA A N 1
ATOM 1181 C CA . ALA A 1 152 ? 11.475 2.068 1.111 1.00 86.50 152 ALA A CA 1
ATOM 1182 C C . ALA A 1 152 ? 12.699 1.177 1.373 1.00 86.50 152 ALA A C 1
ATOM 1184 O O . ALA A 1 152 ? 13.772 1.428 0.822 1.00 86.50 152 ALA A O 1
ATOM 1185 N N . CYS A 1 153 ? 12.535 0.096 2.144 1.00 88.06 153 CYS A N 1
ATOM 1186 C CA . CYS A 1 153 ? 13.594 -0.885 2.379 1.00 88.06 153 CYS A CA 1
ATOM 1187 C C . CYS A 1 153 ? 14.076 -1.528 1.073 1.00 88.06 153 CYS A C 1
ATOM 1189 O O . CYS A 1 153 ? 15.283 -1.655 0.865 1.00 88.06 153 CYS A O 1
ATOM 1191 N N . TRP A 1 154 ? 13.154 -1.904 0.182 1.00 86.81 154 TRP A N 1
ATOM 1192 C CA . TRP A 1 154 ? 13.500 -2.477 -1.118 1.00 86.81 154 TRP A CA 1
ATOM 1193 C C . TRP A 1 154 ? 14.269 -1.484 -1.996 1.00 86.81 154 TRP A C 1
ATOM 1195 O O . TRP A 1 154 ? 15.311 -1.849 -2.548 1.00 86.81 154 TRP A O 1
ATOM 1205 N N . VAL A 1 155 ? 13.809 -0.229 -2.071 1.00 83.12 155 VAL A N 1
ATOM 1206 C CA . VAL A 1 155 ? 14.491 0.835 -2.819 1.00 83.12 155 VAL A CA 1
ATOM 1207 C C . VAL A 1 155 ? 15.903 1.008 -2.279 1.00 83.12 155 VAL A C 1
ATOM 1209 O O . VAL A 1 155 ? 16.851 0.805 -3.035 1.00 83.12 155 VAL A O 1
ATOM 1212 N N . VAL A 1 156 ? 16.074 1.257 -0.978 1.00 82.25 156 VAL A N 1
ATOM 1213 C CA . VAL A 1 156 ? 17.400 1.428 -0.353 1.00 82.25 156 VAL A CA 1
ATOM 1214 C C . VAL A 1 156 ? 18.314 0.227 -0.624 1.00 82.25 156 VAL A C 1
ATOM 1216 O O . VAL A 1 156 ? 19.463 0.416 -1.023 1.00 82.25 156 VAL A O 1
ATOM 1219 N N . ALA A 1 157 ? 17.812 -1.004 -0.486 1.00 82.75 157 ALA A N 1
ATOM 1220 C CA . ALA A 1 157 ? 18.595 -2.216 -0.730 1.00 82.75 157 ALA A CA 1
ATOM 1221 C C . ALA A 1 157 ? 19.050 -2.361 -2.195 1.00 82.75 157 ALA A C 1
ATOM 1223 O O . ALA A 1 157 ? 20.175 -2.800 -2.457 1.00 82.75 157 ALA A O 1
ATOM 1224 N N . ARG A 1 158 ? 18.199 -1.992 -3.161 1.00 78.50 158 ARG A N 1
ATOM 1225 C CA . ARG A 1 158 ? 18.548 -1.986 -4.592 1.00 78.50 158 ARG A CA 1
ATOM 1226 C C . ARG A 1 158 ? 19.526 -0.863 -4.923 1.00 78.50 158 ARG A C 1
ATOM 1228 O O . ARG A 1 158 ? 20.538 -1.123 -5.577 1.00 78.50 158 ARG A O 1
ATOM 1235 N N . GLY A 1 159 ? 19.267 0.344 -4.430 1.00 72.56 159 GLY A N 1
ATOM 1236 C CA . GLY A 1 159 ? 20.103 1.524 -4.635 1.00 72.56 159 GLY A CA 1
ATOM 1237 C C . GLY A 1 159 ? 21.516 1.378 -4.119 1.00 72.56 159 GLY A C 1
ATOM 1238 O O . GLY A 1 159 ? 22.464 1.667 -4.845 1.00 72.56 159 GLY A O 1
ATOM 1239 N N . TYR A 1 160 ? 21.656 0.834 -2.907 1.00 71.31 160 TYR A N 1
ATOM 1240 C CA . TYR A 1 160 ? 22.953 0.553 -2.291 1.00 71.31 160 TYR A CA 1
ATOM 1241 C C . TYR A 1 160 ? 23.843 -0.299 -3.209 1.00 71.31 160 TYR A C 1
ATOM 1243 O O . TYR A 1 160 ? 25.041 -0.057 -3.321 1.00 71.31 160 TYR A O 1
ATOM 1251 N N . LYS A 1 161 ? 23.251 -1.274 -3.913 1.00 68.44 161 LYS A N 1
ATOM 1252 C CA . LYS A 1 161 ? 23.976 -2.192 -4.803 1.00 68.44 161 LYS A CA 1
ATOM 1253 C C . LYS A 1 161 ? 24.256 -1.638 -6.198 1.00 68.44 161 LYS A C 1
ATOM 1255 O O . LYS A 1 161 ? 25.105 -2.193 -6.887 1.00 68.44 161 LYS A O 1
ATOM 1260 N N . THR A 1 162 ? 23.514 -0.631 -6.660 1.00 64.06 162 THR A N 1
ATOM 1261 C CA . THR A 1 162 ? 23.543 -0.232 -8.080 1.00 64.06 162 THR A CA 1
ATOM 1262 C C . THR A 1 162 ? 23.891 1.225 -8.345 1.00 64.06 162 THR A C 1
ATOM 1264 O O . THR A 1 162 ? 24.273 1.521 -9.474 1.00 64.06 162 THR A O 1
ATOM 1267 N N . ALA A 1 163 ? 23.770 2.131 -7.371 1.00 58.16 163 ALA A N 1
ATOM 1268 C CA . ALA A 1 163 ? 23.672 3.550 -7.699 1.00 58.16 163 ALA A CA 1
ATOM 1269 C C . ALA A 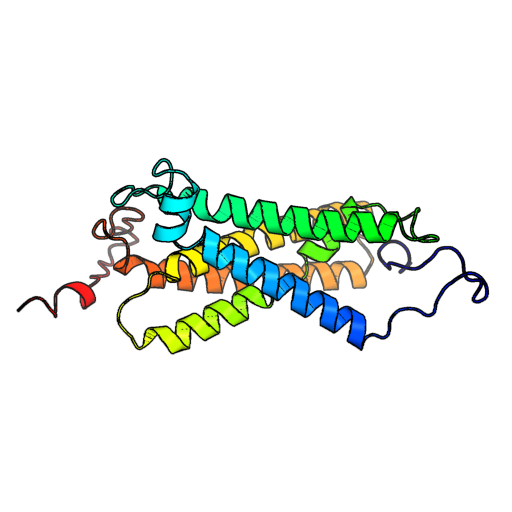1 163 ? 24.074 4.513 -6.565 1.00 58.16 163 ALA A C 1
ATOM 1271 O O . ALA A 1 163 ? 23.398 5.515 -6.347 1.00 58.16 163 ALA A O 1
ATOM 1272 N N . PHE A 1 164 ? 25.208 4.298 -5.887 1.00 57.09 164 PHE A N 1
ATOM 1273 C CA . PHE A 1 164 ? 25.738 5.284 -4.921 1.00 57.09 164 PHE A CA 1
ATOM 1274 C C . PHE A 1 164 ? 26.149 6.643 -5.542 1.00 57.09 164 PHE A C 1
ATOM 1276 O O . PHE A 1 164 ? 26.611 7.524 -4.826 1.00 57.09 164 PHE A O 1
ATOM 1283 N N . GLY A 1 165 ? 25.969 6.833 -6.856 1.00 60.78 165 GLY A N 1
ATOM 1284 C CA . GLY A 1 165 ? 26.250 8.081 -7.574 1.00 60.78 165 GLY A CA 1
ATOM 1285 C C . GLY A 1 165 ? 25.136 8.565 -8.511 1.00 60.78 165 GLY A C 1
ATOM 1286 O O . GLY A 1 165 ? 25.371 9.510 -9.256 1.00 60.78 165 GLY A O 1
ATOM 1287 N N . ASP A 1 166 ? 23.947 7.945 -8.512 1.00 71.62 166 ASP A N 1
ATOM 1288 C CA . ASP A 1 166 ? 22.826 8.401 -9.352 1.00 71.62 166 ASP A CA 1
ATOM 1289 C C . ASP A 1 166 ? 21.899 9.332 -8.558 1.00 71.62 166 ASP A C 1
ATOM 1291 O O . ASP A 1 166 ? 21.185 8.909 -7.641 1.00 71.62 166 ASP A O 1
ATOM 1295 N N . SER A 1 167 ? 21.898 10.615 -8.921 1.00 73.62 167 SER A N 1
ATOM 1296 C CA . SER A 1 167 ? 21.068 11.643 -8.287 1.00 73.62 167 SER A CA 1
ATOM 1297 C C . SER A 1 167 ? 19.568 11.331 -8.367 1.00 73.62 167 SER A C 1
ATOM 1299 O O . SER A 1 167 ? 18.824 11.698 -7.456 1.00 73.62 167 SER A O 1
ATOM 1301 N N . GLY A 1 168 ? 19.115 10.621 -9.409 1.00 73.06 168 GLY A N 1
ATOM 1302 C CA . GLY A 1 168 ? 17.707 10.248 -9.563 1.00 73.06 168 GLY A CA 1
ATOM 1303 C C . GLY A 1 168 ? 17.264 9.220 -8.526 1.00 73.06 168 GLY A C 1
ATOM 1304 O O . GLY A 1 168 ? 16.181 9.331 -7.951 1.00 73.06 168 GLY A O 1
ATOM 1305 N N . PHE A 1 169 ? 18.129 8.252 -8.224 1.00 72.69 169 PHE A N 1
ATOM 1306 C CA . PHE A 1 169 ? 17.839 7.228 -7.228 1.00 72.69 169 PHE A CA 1
ATOM 1307 C C . PHE A 1 169 ? 17.728 7.834 -5.818 1.00 72.69 169 PHE A C 1
ATOM 1309 O O . PHE A 1 169 ? 16.782 7.544 -5.081 1.00 72.69 169 PHE A O 1
ATOM 1316 N N . ILE A 1 170 ? 18.663 8.722 -5.467 1.00 76.62 170 ILE A N 1
ATOM 1317 C CA . ILE A 1 170 ? 18.657 9.427 -4.178 1.00 76.62 170 ILE A CA 1
ATOM 1318 C C . ILE A 1 170 ? 17.380 10.265 -4.035 1.00 76.62 170 ILE A C 1
ATOM 1320 O O . ILE A 1 170 ? 16.736 10.211 -2.989 1.00 76.62 170 ILE A O 1
ATOM 1324 N N . ALA A 1 171 ? 16.969 10.980 -5.088 1.00 80.69 171 ALA A N 1
ATOM 1325 C CA . ALA A 1 171 ? 15.749 11.785 -5.066 1.00 80.69 171 ALA A CA 1
ATOM 1326 C C . ALA A 1 171 ? 14.491 10.945 -4.776 1.00 80.69 171 ALA A C 1
ATOM 1328 O O . ALA A 1 171 ? 13.667 11.340 -3.948 1.00 80.69 171 ALA A O 1
ATOM 1329 N N . ILE A 1 172 ? 14.362 9.763 -5.391 1.00 79.44 172 ILE A N 1
ATOM 1330 C CA . ILE A 1 172 ? 13.236 8.854 -5.122 1.00 79.44 172 ILE A CA 1
ATOM 1331 C C . ILE A 1 172 ? 13.287 8.322 -3.692 1.00 79.44 172 ILE A C 1
ATOM 1333 O O . ILE A 1 172 ? 12.272 8.356 -2.999 1.00 79.44 172 ILE A O 1
ATOM 1337 N N . ALA A 1 173 ? 14.453 7.865 -3.229 1.00 82.00 173 ALA A N 1
ATOM 1338 C CA . ALA A 1 173 ? 14.600 7.360 -1.868 1.00 82.00 173 ALA A CA 1
ATOM 1339 C C . ALA A 1 173 ? 14.215 8.428 -0.827 1.00 82.00 173 ALA A C 1
ATOM 1341 O O . ALA A 1 173 ? 13.469 8.136 0.108 1.00 82.00 173 ALA A O 1
ATOM 1342 N N . VAL A 1 174 ? 14.644 9.679 -1.027 1.00 84.62 174 VAL A N 1
ATOM 1343 C CA . VAL A 1 174 ? 14.264 10.819 -0.177 1.00 84.62 174 VAL A CA 1
ATOM 1344 C C . VAL A 1 174 ? 12.756 11.059 -0.219 1.00 84.62 174 VAL A C 1
ATOM 1346 O O . VAL A 1 174 ? 12.129 11.156 0.836 1.00 84.62 174 VAL A O 1
ATOM 1349 N N . PHE A 1 175 ? 12.147 11.100 -1.407 1.00 83.81 175 PHE A N 1
ATOM 1350 C CA . PHE A 1 175 ? 10.702 11.296 -1.543 1.00 83.81 175 PHE A CA 1
ATOM 1351 C C . PHE A 1 175 ? 9.898 10.197 -0.831 1.00 83.81 175 PHE A C 1
ATOM 1353 O O . PHE A 1 175 ? 8.910 10.484 -0.155 1.00 83.81 175 PHE A O 1
ATOM 1360 N N . MET A 1 176 ? 10.348 8.944 -0.916 1.00 83.50 176 MET A N 1
ATOM 1361 C CA . MET A 1 176 ? 9.707 7.818 -0.235 1.00 83.50 176 MET A CA 1
ATOM 1362 C C . MET A 1 176 ? 9.837 7.896 1.282 1.00 83.50 176 MET A C 1
ATOM 1364 O O . MET A 1 176 ? 8.871 7.606 1.982 1.00 83.50 176 MET A O 1
ATOM 1368 N N . LEU A 1 177 ? 10.994 8.318 1.798 1.00 85.56 177 LEU A N 1
ATOM 1369 C CA . LEU A 1 177 ? 11.181 8.530 3.234 1.00 85.56 177 LEU A CA 1
ATOM 1370 C C . LEU A 1 177 ? 10.299 9.670 3.758 1.00 85.56 177 LEU A C 1
ATOM 1372 O O . LEU A 1 177 ? 9.722 9.539 4.836 1.00 85.56 177 LEU A O 1
ATOM 1376 N N . ILE A 1 178 ? 10.138 10.751 2.986 1.00 86.50 178 ILE A N 1
ATOM 1377 C CA . ILE A 1 178 ? 9.207 11.841 3.317 1.00 86.50 178 ILE A CA 1
ATOM 1378 C C . ILE A 1 178 ? 7.765 11.316 3.336 1.00 86.50 178 ILE A C 1
ATOM 1380 O O . ILE A 1 178 ? 7.041 11.553 4.304 1.00 86.50 178 ILE A O 1
ATOM 1384 N N . GLY A 1 179 ? 7.359 10.563 2.308 1.00 83.25 179 GLY A N 1
ATOM 1385 C CA . GLY A 1 179 ? 6.042 9.925 2.235 1.00 83.25 179 GLY A CA 1
ATOM 1386 C C . GLY A 1 179 ? 5.761 9.015 3.433 1.00 83.25 179 GLY A C 1
ATOM 1387 O O . GLY A 1 179 ? 4.741 9.185 4.100 1.00 83.25 179 GLY A O 1
ATOM 1388 N N . LEU A 1 180 ? 6.709 8.132 3.759 1.00 86.25 180 LEU A N 1
ATOM 1389 C CA . LEU A 1 180 ? 6.651 7.239 4.918 1.00 86.25 180 LEU A CA 1
ATOM 1390 C C . LEU A 1 180 ? 6.568 8.013 6.240 1.00 86.25 180 LEU A C 1
ATOM 1392 O O . LEU A 1 180 ? 5.802 7.648 7.132 1.00 86.25 180 LEU A O 1
ATOM 1396 N N . GLY A 1 181 ? 7.334 9.097 6.376 1.00 85.06 181 GLY A N 1
ATOM 1397 C CA . GLY A 1 181 ? 7.279 9.971 7.545 1.00 85.06 181 GLY A CA 1
ATOM 1398 C C . GLY A 1 181 ? 5.891 10.588 7.722 1.00 85.06 181 GLY A C 1
ATOM 1399 O O . GLY A 1 181 ? 5.300 10.483 8.797 1.00 85.06 181 GLY A O 1
ATOM 1400 N N . MET A 1 182 ? 5.325 11.157 6.653 1.00 83.88 182 MET A N 1
ATOM 1401 C CA . MET A 1 182 ? 3.983 11.748 6.680 1.00 83.88 182 MET A CA 1
ATOM 1402 C C . MET A 1 182 ? 2.900 10.716 7.009 1.00 83.88 182 MET A C 1
ATOM 1404 O O . MET A 1 182 ? 2.053 10.975 7.865 1.00 83.88 182 MET A O 1
ATOM 1408 N N . THR A 1 183 ? 2.927 9.534 6.387 1.00 83.50 183 THR A N 1
ATOM 1409 C CA . THR A 1 183 ? 1.940 8.480 6.679 1.00 83.50 183 THR A CA 1
ATOM 1410 C C . THR A 1 183 ? 2.074 7.939 8.095 1.00 83.50 183 THR A C 1
ATOM 1412 O O . THR A 1 183 ? 1.058 7.677 8.741 1.00 83.50 183 THR A O 1
ATOM 1415 N N . THR A 1 184 ? 3.294 7.849 8.626 1.00 85.50 184 THR A N 1
ATOM 1416 C CA . THR A 1 184 ? 3.536 7.463 10.023 1.00 85.50 184 THR A CA 1
ATOM 1417 C C . THR A 1 184 ? 2.977 8.504 10.993 1.00 85.50 184 THR A C 1
ATOM 1419 O O . THR A 1 184 ? 2.310 8.131 11.957 1.00 85.50 184 THR A O 1
ATOM 1422 N N . ILE A 1 185 ? 3.167 9.801 10.718 1.00 84.62 185 ILE A N 1
ATOM 1423 C CA . ILE A 1 185 ? 2.600 10.893 11.528 1.00 84.62 185 ILE A CA 1
ATOM 1424 C C . ILE A 1 185 ? 1.070 10.829 11.518 1.00 84.62 185 ILE A C 1
ATOM 1426 O O . ILE A 1 185 ? 0.452 10.813 12.582 1.00 84.62 185 ILE A O 1
ATOM 1430 N N . VAL A 1 186 ? 0.453 10.726 10.336 1.00 82.50 186 VAL A N 1
ATOM 1431 C CA . VAL A 1 186 ? -1.010 10.613 10.200 1.00 82.50 186 VAL A CA 1
ATOM 1432 C C . VAL A 1 186 ? -1.529 9.375 10.932 1.00 82.50 186 VAL A C 1
ATOM 1434 O O . VAL A 1 186 ? -2.500 9.463 11.678 1.00 82.50 186 VAL A O 1
ATOM 1437 N N . THR A 1 187 ? -0.855 8.233 10.793 1.00 83.69 187 THR A N 1
ATOM 1438 C CA . THR A 1 187 ? -1.210 7.000 11.511 1.00 83.69 187 THR A CA 1
ATOM 1439 C C . THR A 1 187 ? -1.091 7.180 13.024 1.00 83.69 187 THR A C 1
ATOM 1441 O O . THR A 1 187 ? -1.973 6.745 13.759 1.00 83.69 187 THR A O 1
ATOM 1444 N N . GLY A 1 188 ? -0.053 7.872 13.500 1.00 82.19 188 GLY A N 1
ATOM 1445 C CA . GLY A 1 188 ? 0.120 8.221 14.910 1.00 82.19 188 GLY A CA 1
ATOM 1446 C C . GLY A 1 188 ? -1.016 9.096 15.445 1.00 82.19 188 GLY A C 1
ATOM 1447 O O . GLY A 1 188 ? -1.545 8.811 16.520 1.00 82.19 188 GLY A O 1
ATOM 1448 N N . ILE A 1 189 ? -1.451 10.096 14.670 1.00 81.00 189 ILE A N 1
ATOM 1449 C CA . ILE A 1 189 ? -2.617 10.934 14.994 1.00 81.00 189 ILE A CA 1
ATOM 1450 C C . ILE A 1 189 ? -3.881 10.074 15.068 1.00 81.00 189 ILE A C 1
ATOM 1452 O O . ILE A 1 189 ? -4.617 10.164 16.047 1.00 81.00 189 ILE A O 1
ATOM 1456 N N . ILE A 1 190 ? -4.110 9.189 14.093 1.00 78.00 190 ILE A N 1
ATOM 1457 C CA . ILE A 1 190 ? -5.267 8.281 14.081 1.00 78.00 190 ILE A CA 1
ATOM 1458 C C . ILE A 1 190 ? -5.255 7.363 15.308 1.00 78.00 190 ILE A C 1
ATOM 1460 O O . ILE A 1 190 ? -6.278 7.223 15.977 1.00 78.00 190 ILE A O 1
ATOM 1464 N N . ILE A 1 191 ? -4.105 6.771 15.645 1.00 77.19 191 ILE A N 1
ATOM 1465 C CA . ILE A 1 191 ? -3.950 5.934 16.842 1.00 77.19 191 ILE A CA 1
ATOM 1466 C C . ILE A 1 191 ? -4.283 6.748 18.092 1.00 77.19 191 ILE A C 1
ATOM 1468 O O . ILE A 1 191 ? -5.074 6.294 18.920 1.00 77.19 191 ILE A O 1
ATOM 1472 N N . PHE A 1 192 ? -3.726 7.953 18.219 1.00 73.88 192 PHE A N 1
ATOM 1473 C CA . PHE A 1 192 ? -3.972 8.836 19.354 1.00 73.88 192 PHE A CA 1
ATOM 1474 C C . PHE A 1 192 ? -5.456 9.208 19.480 1.00 73.88 192 PHE A C 1
ATOM 1476 O O . PHE A 1 192 ? -6.032 9.053 20.556 1.00 73.88 192 PHE A O 1
ATOM 1483 N N . MET A 1 193 ? -6.098 9.597 18.376 1.00 69.44 193 MET A N 1
ATOM 1484 C CA . MET A 1 193 ? -7.526 9.923 18.327 1.00 69.44 193 MET A CA 1
ATOM 1485 C C . MET A 1 193 ? -8.428 8.702 18.536 1.00 69.44 193 MET A C 1
ATOM 1487 O O . MET A 1 193 ? -9.556 8.864 18.984 1.00 69.44 193 MET A O 1
ATOM 1491 N N . SER A 1 194 ? -7.945 7.486 18.260 1.00 66.69 194 SER A N 1
ATOM 1492 C CA . SER A 1 194 ? -8.691 6.240 18.484 1.00 66.69 194 SER A CA 1
ATOM 1493 C C . SER A 1 194 ? -8.660 5.745 19.941 1.00 66.69 194 SER A C 1
ATOM 1495 O O . SER A 1 194 ? -9.473 4.898 20.313 1.00 66.69 194 SER A O 1
ATOM 1497 N N . ARG A 1 195 ? -7.783 6.300 20.799 1.00 59.75 195 ARG A N 1
ATOM 1498 C CA . ARG A 1 195 ? -7.642 5.927 22.225 1.00 59.75 195 ARG A CA 1
ATOM 1499 C C . ARG A 1 195 ? -8.930 5.974 23.066 1.00 59.75 195 ARG A C 1
ATOM 1501 O O . ARG A 1 195 ? -9.103 5.061 23.872 1.00 59.75 195 ARG A O 1
ATOM 1508 N N . PRO A 1 196 ? -9.829 6.969 22.939 1.00 52.19 196 PRO A N 1
ATOM 1509 C CA . PRO A 1 196 ? -11.045 7.011 23.749 1.00 52.19 196 PRO A CA 1
ATOM 1510 C C . PRO A 1 196 ? -12.115 5.995 23.315 1.00 52.19 196 PRO A C 1
ATOM 1512 O O . PRO A 1 196 ? -13.101 5.827 24.023 1.00 52.19 196 PRO A O 1
ATOM 1515 N N . TYR A 1 197 ? -11.929 5.292 22.193 1.00 52.91 197 TYR A N 1
ATOM 1516 C CA . TYR A 1 197 ? -12.980 4.483 21.565 1.00 52.91 197 TYR A CA 1
ATOM 1517 C C . TYR A 1 197 ? -12.845 2.979 21.775 1.00 52.91 197 TYR A C 1
ATOM 1519 O O . TYR A 1 197 ? -13.689 2.204 21.316 1.00 52.91 197 TYR A O 1
ATOM 1527 N N . ASP A 1 198 ? -11.802 2.538 22.473 1.00 50.75 198 ASP A N 1
ATOM 1528 C CA . ASP A 1 198 ? -11.694 1.132 22.804 1.00 50.75 198 ASP A CA 1
ATOM 1529 C C . ASP A 1 198 ? -12.722 0.803 23.897 1.00 50.75 198 ASP A C 1
ATOM 1531 O O . ASP A 1 198 ? -12.640 1.288 25.026 1.00 50.75 198 ASP A O 1
ATOM 1535 N N . SER A 1 199 ? -13.695 -0.049 23.547 1.00 44.62 199 SER A N 1
ATOM 1536 C CA . SER A 1 199 ? -14.772 -0.607 24.403 1.00 44.62 199 SER A CA 1
ATOM 1537 C C . SER A 1 199 ? -14.301 -1.341 25.681 1.00 44.62 199 SER A C 1
ATOM 1539 O O . SER A 1 199 ? -15.053 -2.079 26.311 1.00 44.62 199 SER A O 1
ATOM 1541 N N . THR A 1 200 ? -13.032 -1.179 26.033 1.00 46.06 200 THR A N 1
ATOM 1542 C CA . THR A 1 200 ? -12.277 -1.795 27.124 1.00 46.06 200 THR A CA 1
ATOM 1543 C C . THR A 1 200 ? -11.857 -0.766 28.181 1.00 46.06 200 THR A C 1
ATOM 1545 O O . THR A 1 200 ? -11.187 -1.137 29.145 1.00 46.06 200 THR A O 1
ATOM 1548 N N . GLY A 1 201 ? -12.224 0.514 28.016 1.00 46.91 201 GLY A N 1
ATOM 1549 C CA . GLY A 1 201 ? -11.847 1.582 28.944 1.00 46.91 201 GLY A CA 1
ATOM 1550 C C . GLY A 1 201 ? -10.365 1.961 28.856 1.00 46.91 201 GLY A C 1
ATOM 1551 O O . GLY A 1 201 ? -9.745 2.232 29.878 1.00 46.91 201 GLY A O 1
ATOM 1552 N N . GLY A 1 202 ? -9.771 1.931 27.655 1.00 42.19 202 GLY A N 1
ATOM 1553 C CA . GLY A 1 202 ? -8.408 2.434 27.418 1.00 42.19 202 GLY A CA 1
ATOM 1554 C C . GLY A 1 202 ? -7.255 1.488 27.786 1.00 42.19 202 GLY A C 1
ATOM 1555 O O . GLY A 1 202 ? -6.097 1.885 27.704 1.00 42.19 202 GLY A O 1
ATOM 1556 N N . LYS A 1 203 ? -7.522 0.225 28.145 1.00 41.28 203 LYS A N 1
ATOM 1557 C CA . LYS A 1 203 ? -6.492 -0.689 28.684 1.00 41.28 203 LYS A CA 1
ATOM 1558 C C . LYS A 1 203 ? -5.501 -1.277 27.671 1.00 41.28 203 LYS A C 1
ATOM 1560 O O . LYS A 1 203 ? -4.550 -1.936 28.079 1.00 41.28 203 LYS A O 1
ATOM 1565 N N . LEU A 1 204 ? -5.707 -1.109 26.363 1.00 41.56 204 LEU A N 1
ATOM 1566 C CA . LEU A 1 204 ? -4.856 -1.766 25.357 1.00 41.56 204 LEU A CA 1
ATOM 1567 C C . LEU A 1 204 ? -3.524 -1.048 25.109 1.00 41.56 204 LEU A C 1
ATOM 1569 O O . LEU A 1 204 ? -2.553 -1.677 24.697 1.00 41.56 204 LEU A O 1
ATOM 1573 N N . PHE A 1 205 ? -3.491 0.253 25.392 1.00 43.09 205 PHE A N 1
ATOM 1574 C CA . PHE A 1 205 ? -2.317 1.116 25.302 1.00 43.09 205 PHE A CA 1
ATOM 1575 C C . PHE A 1 205 ? -2.313 2.059 26.504 1.00 43.09 205 PHE A C 1
ATOM 1577 O O . PHE A 1 205 ? -2.392 3.280 26.358 1.00 43.09 205 PHE A O 1
ATOM 1584 N N . ASP A 1 206 ? -2.290 1.479 27.702 1.00 42.72 206 ASP A N 1
ATOM 1585 C CA . ASP A 1 206 ? -2.219 2.234 28.946 1.00 42.72 206 ASP A CA 1
ATOM 1586 C C . ASP A 1 206 ? -0.823 2.878 29.079 1.00 42.72 206 ASP A C 1
ATOM 1588 O O . ASP A 1 206 ? 0.114 2.310 29.629 1.00 42.72 206 ASP A O 1
ATOM 1592 N N . MET A 1 207 ? -0.662 4.058 28.473 1.00 44.03 207 MET A N 1
ATOM 1593 C CA . MET A 1 207 ? 0.486 4.955 28.649 1.00 44.03 207 MET A CA 1
ATOM 1594 C C . MET A 1 207 ? 0.185 5.998 29.739 1.00 44.03 207 MET A C 1
ATOM 1596 O O . MET A 1 207 ? 0.583 7.155 29.617 1.00 44.03 207 MET A O 1
ATOM 1600 N N . THR A 1 208 ? -0.534 5.635 30.807 1.00 48.81 208 THR A N 1
ATOM 1601 C CA . THR A 1 208 ? -0.806 6.559 31.928 1.00 48.81 208 THR A CA 1
ATOM 1602 C C . THR A 1 208 ? 0.453 7.029 32.664 1.00 48.81 208 THR A C 1
ATOM 1604 O O . THR A 1 208 ? 0.372 7.960 33.465 1.00 48.81 208 THR A O 1
ATOM 1607 N N . SER A 1 209 ? 1.631 6.477 32.354 1.00 41.06 209 SER A N 1
ATOM 1608 C CA . SER A 1 209 ? 2.918 6.984 32.829 1.00 41.06 209 SER A CA 1
ATOM 1609 C C . SER A 1 209 ? 3.913 7.224 31.686 1.00 41.06 209 SER A C 1
ATOM 1611 O O . SER A 1 209 ? 4.893 6.496 31.530 1.00 41.06 209 SER A O 1
ATOM 1613 N N . TRP A 1 210 ? 3.711 8.273 30.890 1.00 44.38 210 TRP A N 1
ATOM 1614 C CA . TRP A 1 210 ? 4.813 8.866 30.127 1.00 44.38 210 TRP A CA 1
ATOM 1615 C C . TRP A 1 210 ? 5.142 10.233 30.737 1.00 44.38 210 TRP A C 1
ATOM 1617 O O . TRP A 1 210 ? 4.360 11.173 30.648 1.00 44.38 210 TRP A O 1
ATOM 1627 N N . HIS A 1 211 ? 6.269 10.300 31.457 1.00 46.62 211 HIS A N 1
ATOM 1628 C CA . HIS A 1 211 ? 6.819 11.519 32.078 1.00 46.62 211 HIS A CA 1
ATOM 1629 C C . HIS A 1 211 ? 5.884 12.256 33.062 1.00 46.62 211 HIS A C 1
ATOM 1631 O O . HIS A 1 211 ? 5.864 13.479 33.116 1.00 46.62 211 HIS A O 1
ATOM 1637 N N . GLY A 1 212 ? 5.102 11.529 33.869 1.00 49.06 212 GLY A N 1
ATOM 1638 C CA . GLY A 1 212 ? 4.336 12.126 34.978 1.00 49.06 212 GLY A CA 1
ATOM 1639 C C . GLY A 1 212 ? 3.157 13.020 34.567 1.00 49.06 212 GLY A C 1
ATOM 1640 O O . GLY A 1 212 ? 2.444 13.522 35.434 1.00 49.06 212 GLY A O 1
ATOM 1641 N N . ILE A 1 213 ? 2.895 13.181 33.268 1.00 44.16 213 ILE A N 1
ATOM 1642 C CA . ILE A 1 213 ? 1.748 13.932 32.762 1.00 44.16 213 ILE A CA 1
ATOM 1643 C C . ILE A 1 213 ? 0.549 12.981 32.686 1.00 44.16 213 ILE A C 1
ATOM 1645 O O . ILE A 1 213 ? 0.436 12.157 31.777 1.00 44.16 213 ILE A O 1
ATOM 1649 N N . ARG A 1 214 ? -0.373 13.093 33.651 1.00 42.03 214 ARG A N 1
ATOM 1650 C CA . ARG A 1 214 ? -1.680 12.420 33.586 1.00 42.03 214 ARG A CA 1
ATOM 1651 C C . ARG A 1 214 ? -2.562 13.121 32.555 1.00 42.03 214 ARG A C 1
ATOM 1653 O O . ARG A 1 214 ? -3.209 14.119 32.859 1.00 42.03 214 ARG A O 1
ATOM 1660 N N . ILE A 1 215 ? -2.626 12.574 31.347 1.00 45.59 215 ILE A N 1
ATOM 1661 C CA . ILE A 1 215 ? -3.618 12.984 30.349 1.00 45.59 215 ILE A CA 1
ATOM 1662 C C . ILE A 1 215 ? -4.937 12.285 30.703 1.00 45.59 215 ILE A C 1
ATOM 1664 O O . ILE A 1 215 ? -5.130 11.103 30.428 1.00 45.59 215 ILE A O 1
ATOM 1668 N N . SER A 1 216 ? -5.828 13.006 31.386 1.00 40.66 216 SER A N 1
ATOM 1669 C CA . SER A 1 216 ? -7.189 12.549 31.675 1.00 40.66 216 SER A CA 1
ATOM 1670 C C . SER A 1 216 ? -8.030 12.605 30.397 1.00 40.66 216 SER A C 1
ATOM 1672 O O . SER A 1 216 ? -8.288 13.688 29.871 1.00 40.66 216 SER A O 1
ATOM 1674 N N . ASN A 1 217 ? -8.493 11.451 29.908 1.00 42.72 217 ASN A N 1
ATOM 1675 C CA . ASN A 1 217 ? -9.513 11.370 28.857 1.00 42.72 217 ASN A CA 1
ATOM 1676 C C . ASN A 1 217 ? -10.891 11.734 29.447 1.00 42.72 217 ASN A C 1
ATOM 1678 O O . ASN A 1 217 ? -11.768 10.891 29.614 1.00 42.72 217 ASN A O 1
ATOM 1682 N N . SER A 1 218 ? -11.068 13.012 29.788 1.00 37.62 218 SER A N 1
ATOM 1683 C CA . SER A 1 218 ? -12.273 13.570 30.426 1.00 37.62 218 SER A CA 1
ATOM 1684 C C . SER A 1 218 ? -13.494 13.658 29.491 1.00 37.62 218 SER A C 1
ATOM 1686 O O . SER A 1 218 ? -14.610 13.895 29.945 1.00 37.62 218 SER A O 1
ATOM 1688 N N . PHE A 1 219 ? -13.339 13.420 28.185 1.00 40.50 219 PHE A N 1
ATOM 1689 C CA . PHE A 1 219 ? -14.465 13.523 27.247 1.00 40.50 219 PHE A CA 1
ATOM 1690 C C . PHE A 1 219 ? -15.503 12.391 27.373 1.00 40.50 219 PHE A C 1
ATOM 1692 O O . PHE A 1 219 ? -16.635 12.573 26.941 1.00 40.50 219 PHE A O 1
ATOM 1699 N N . GLY A 1 220 ? -15.168 11.258 28.003 1.00 38.03 220 GLY A N 1
ATOM 1700 C CA . GLY A 1 220 ? -16.077 10.105 28.108 1.00 38.03 220 GLY A CA 1
ATOM 1701 C C . GLY A 1 220 ? -17.061 10.126 29.285 1.00 38.03 220 GLY A C 1
ATOM 1702 O O . GLY A 1 220 ? -18.049 9.404 29.248 1.00 38.03 220 GLY A O 1
ATOM 1703 N N . ASN A 1 221 ? -16.827 10.945 30.318 1.00 34.81 221 ASN A N 1
ATOM 1704 C CA . ASN A 1 221 ? -17.614 10.900 31.564 1.00 34.81 221 ASN A CA 1
ATOM 1705 C C . ASN A 1 221 ? -18.630 12.041 31.723 1.00 34.81 221 ASN A C 1
ATOM 1707 O O . ASN A 1 221 ? -19.265 12.144 32.768 1.00 34.81 221 ASN A O 1
ATOM 1711 N N . ARG A 1 222 ? -18.805 12.907 30.716 1.00 37.97 222 ARG A N 1
ATOM 1712 C CA . ARG A 1 222 ? -19.732 14.053 30.802 1.00 37.97 222 ARG A CA 1
ATOM 1713 C C . ARG A 1 222 ? -21.149 13.799 30.282 1.00 37.97 222 ARG A C 1
ATOM 1715 O O . ARG A 1 222 ? -21.958 14.712 30.353 1.00 37.97 222 ARG A O 1
ATOM 1722 N N . LEU A 1 223 ? -21.453 12.597 29.790 1.00 39.53 223 LEU A N 1
ATOM 1723 C CA . LEU A 1 223 ? -22.766 12.259 29.210 1.00 39.53 223 LEU A CA 1
ATOM 1724 C C . LEU A 1 223 ? -23.536 11.181 29.994 1.00 39.53 223 LEU A C 1
ATOM 1726 O O . LEU A 1 223 ? -24.500 10.625 29.484 1.00 39.53 223 LEU A O 1
ATOM 1730 N N . TRP A 1 224 ? -23.114 10.881 31.225 1.00 37.72 224 TRP A N 1
ATOM 1731 C CA . TRP A 1 224 ? -23.829 9.994 32.152 1.00 37.72 224 TRP A CA 1
ATOM 1732 C C . TRP A 1 224 ? -24.228 10.750 33.427 1.00 37.72 224 TRP A C 1
ATOM 1734 O O . TRP A 1 224 ? -23.836 10.370 34.526 1.00 37.72 224 TRP A O 1
ATOM 1744 N N . ASN A 1 225 ? -24.979 11.838 33.253 1.00 35.91 225 ASN A N 1
ATOM 1745 C CA . ASN A 1 225 ? -25.849 12.417 34.279 1.00 35.91 225 ASN A CA 1
ATOM 1746 C C . ASN A 1 225 ? -27.216 12.673 33.653 1.00 35.91 225 ASN A C 1
ATOM 1748 O O . ASN A 1 225 ? -27.229 13.276 32.556 1.00 35.91 225 ASN A O 1
#

Radius of gyration: 21.5 Å; chains: 1; bounding box: 52×32×71 Å

Organism: NCBI:txid261697

Foldseek 3Di:
DPPPQDQDFQDPDPVVDDPDPPPVVVVVVLVVLLVVLLVVLQQLLQLVNVCVVVVNPASHPPDPCNLVCSLVVSLVSLLVSQLVVLVVQCPDHRRVPPDSVSSSLVSLLDQRCSLVVLVVVCVVCVVPPDPSCLSSNLSVLVSNLVSLVSSLVVLCVVCVVPPPPDPVSVVSSVVSVVVSVVSVVVSVVSVVVCQCPPPPRRPSDPVCDDPVDRPDPVPPPPPPD